Protein AF-A0A2P4XRC3-F1 (afdb_monomer)

Structure (mmCIF, N/CA/C/O backbone):
data_AF-A0A2P4XRC3-F1
#
_entry.id   AF-A0A2P4XRC3-F1
#
loop_
_atom_site.group_PDB
_atom_site.id
_atom_site.type_symbol
_atom_site.label_atom_id
_atom_site.label_alt_id
_atom_site.label_comp_id
_atom_site.label_asym_id
_atom_site.label_entity_id
_atom_site.label_seq_id
_atom_site.pdbx_PDB_ins_code
_atom_site.Cartn_x
_atom_site.Cartn_y
_atom_site.Cartn_z
_atom_site.occupancy
_atom_site.B_iso_or_equiv
_atom_site.auth_seq_id
_atom_site.auth_comp_id
_atom_site.auth_asym_id
_atom_site.auth_atom_id
_atom_site.pdbx_PDB_model_num
ATOM 1 N N . MET A 1 1 ? -5.127 -16.156 -15.296 1.00 71.12 1 MET A N 1
ATOM 2 C CA . MET A 1 1 ? -5.296 -15.800 -16.721 1.00 71.12 1 MET A CA 1
ATOM 3 C C . MET A 1 1 ? -5.839 -17.023 -17.436 1.00 71.12 1 MET A C 1
ATOM 5 O O . MET A 1 1 ? -5.228 -18.076 -17.316 1.00 71.12 1 MET A O 1
ATOM 9 N N . HIS A 1 2 ? -7.000 -16.914 -18.082 1.00 78.81 2 HIS A N 1
ATOM 10 C CA . HIS A 1 2 ? -7.654 -18.046 -18.752 1.00 78.81 2 HIS A CA 1
ATOM 11 C C . HIS A 1 2 ? -7.233 -18.181 -20.221 1.00 78.81 2 HIS A C 1
ATOM 13 O O . HIS A 1 2 ? -7.292 -19.273 -20.773 1.00 78.81 2 HIS A O 1
ATOM 19 N N . GLY A 1 3 ? -6.763 -17.094 -20.836 1.00 83.56 3 GLY A N 1
ATOM 20 C CA . GLY A 1 3 ? -6.233 -17.086 -22.196 1.00 83.56 3 GLY A CA 1
ATOM 21 C C . GLY A 1 3 ? -6.005 -15.665 -22.703 1.00 83.56 3 GLY A C 1
ATOM 22 O O . GLY A 1 3 ? -6.219 -14.695 -21.974 1.00 83.56 3 GLY A O 1
ATOM 23 N N . TYR A 1 4 ? -5.578 -15.543 -23.954 1.00 89.19 4 TYR A N 1
ATOM 24 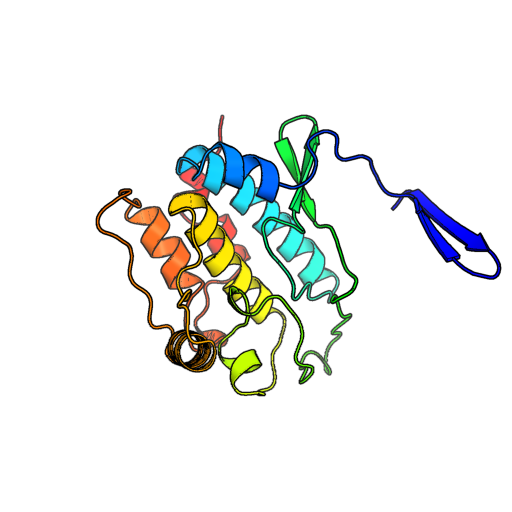C CA . TYR A 1 4 ? -5.557 -14.287 -24.698 1.00 89.19 4 TYR A CA 1
ATOM 25 C C . TYR A 1 4 ? -5.827 -14.564 -26.178 1.00 89.19 4 TYR A C 1
ATOM 27 O O . TYR A 1 4 ? -5.597 -15.675 -26.655 1.00 89.19 4 TYR A O 1
ATOM 35 N N . PHE A 1 5 ? -6.312 -13.560 -26.894 1.00 91.81 5 PHE A N 1
ATOM 36 C CA . PHE A 1 5 ? -6.431 -13.555 -28.350 1.00 91.81 5 PHE A CA 1
ATOM 37 C C . PHE A 1 5 ? -6.160 -12.139 -28.861 1.00 91.81 5 PHE A C 1
ATOM 39 O O . PHE A 1 5 ? -6.042 -11.209 -28.068 1.00 91.81 5 PHE A O 1
ATOM 46 N N . TYR A 1 6 ? -5.994 -11.962 -30.164 1.00 91.88 6 TYR A N 1
ATOM 47 C CA . TYR A 1 6 ? -5.696 -10.661 -30.752 1.00 91.88 6 TYR A CA 1
ATOM 48 C C . TYR A 1 6 ? -6.286 -10.569 -32.156 1.00 91.88 6 TYR A C 1
ATOM 50 O O . TYR A 1 6 ? -6.536 -11.592 -32.795 1.00 91.88 6 TYR A O 1
ATOM 58 N N . ASP A 1 7 ? -6.501 -9.345 -32.610 1.00 93.88 7 ASP A N 1
ATOM 59 C CA . ASP A 1 7 ? -6.721 -9.014 -34.014 1.00 93.88 7 ASP A CA 1
ATOM 60 C C . ASP A 1 7 ? -5.644 -8.019 -34.481 1.00 93.88 7 ASP A C 1
ATOM 62 O O . ASP A 1 7 ? -4.668 -7.770 -33.768 1.00 93.88 7 ASP A O 1
ATOM 66 N N . ASP A 1 8 ? -5.797 -7.462 -35.682 1.00 91.69 8 ASP A N 1
ATOM 67 C CA . ASP A 1 8 ? -4.818 -6.542 -36.273 1.00 91.69 8 ASP A CA 1
ATOM 68 C C . ASP A 1 8 ? -4.644 -5.229 -35.480 1.00 91.69 8 ASP A C 1
ATOM 70 O O . ASP A 1 8 ? -3.695 -4.483 -35.721 1.00 91.69 8 ASP A O 1
ATOM 74 N N . SER A 1 9 ? -5.559 -4.914 -34.557 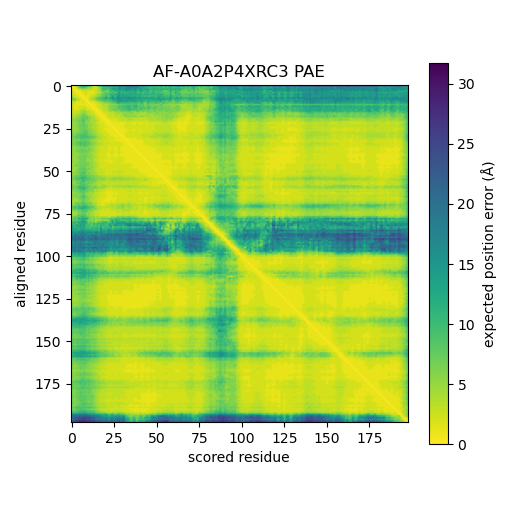1.00 90.75 9 SER A N 1
ATOM 75 C CA . SER A 1 9 ? -5.617 -3.635 -33.838 1.00 90.75 9 SER A CA 1
ATOM 76 C C . SER A 1 9 ? -5.581 -3.771 -32.314 1.00 90.75 9 SER A C 1
ATOM 78 O O . SER A 1 9 ? -5.264 -2.797 -31.630 1.00 90.75 9 SER A O 1
ATOM 80 N N . CYS A 1 10 ? -5.931 -4.929 -31.755 1.00 86.38 10 CYS A N 1
ATOM 81 C CA . CYS A 1 10 ? -6.159 -5.111 -30.325 1.00 86.38 10 CYS A CA 1
ATOM 82 C C . CYS A 1 10 ? -5.628 -6.452 -29.810 1.00 86.38 10 CYS A C 1
ATOM 84 O O . CYS A 1 10 ? -5.739 -7.491 -30.456 1.00 86.38 10 CYS A O 1
ATOM 86 N N . VAL A 1 11 ? -5.119 -6.436 -28.575 1.00 87.31 11 VAL A N 1
ATOM 87 C CA . VAL A 1 11 ? -4.832 -7.642 -27.788 1.00 87.31 11 VAL A CA 1
ATOM 88 C C . VAL A 1 11 ? -5.889 -7.764 -26.696 1.00 87.31 11 VAL A C 1
ATOM 90 O O . VAL A 1 11 ? -6.093 -6.842 -25.908 1.00 87.31 11 VAL A O 1
ATOM 93 N N . TYR A 1 12 ? -6.540 -8.919 -26.626 1.00 85.62 12 TYR A N 1
ATOM 94 C CA . TYR A 1 12 ? -7.601 -9.239 -25.681 1.00 85.62 12 TYR A CA 1
ATOM 95 C C . TYR A 1 12 ? -7.094 -10.243 -24.646 1.00 85.62 12 TYR A C 1
ATOM 97 O O . TYR A 1 12 ? -6.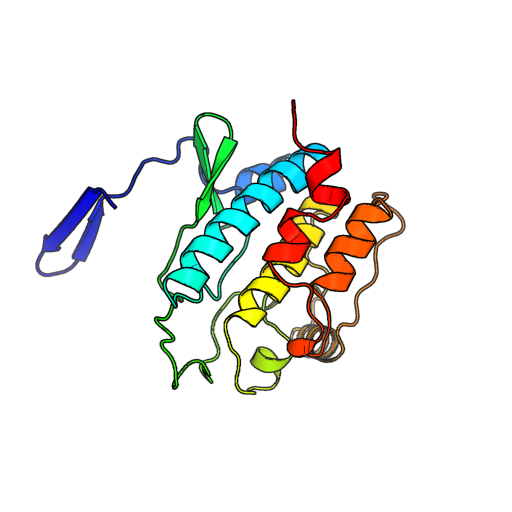704 -11.362 -24.980 1.00 85.62 12 TYR A O 1
ATOM 105 N N . LEU A 1 13 ? -7.125 -9.863 -23.370 1.00 83.19 13 LEU A N 1
ATOM 106 C CA . LEU A 1 13 ? -6.728 -10.724 -22.255 1.00 83.19 13 LEU A CA 1
ATOM 107 C C . LEU A 1 13 ? -7.978 -11.285 -21.567 1.00 83.19 13 LEU A C 1
ATOM 109 O O . LEU A 1 13 ? -8.806 -10.528 -21.063 1.00 83.19 13 LEU A O 1
ATOM 113 N N . VAL A 1 14 ? -8.110 -12.613 -21.510 1.00 85.44 14 VAL A N 1
ATOM 114 C CA . VAL A 1 14 ? -9.227 -13.285 -20.831 1.00 85.44 14 VAL A CA 1
ATOM 115 C C . VAL A 1 14 ? -8.826 -13.576 -19.387 1.00 85.44 14 VAL A C 1
ATOM 117 O O . VAL A 1 14 ? -7.996 -14.449 -19.100 1.00 85.44 14 VAL A O 1
ATOM 120 N N . LEU A 1 15 ? -9.416 -12.821 -18.465 1.00 84.62 15 LEU A N 1
ATOM 121 C CA . LEU A 1 15 ? -9.123 -12.862 -17.034 1.00 84.62 15 LEU A CA 1
ATOM 122 C C . LEU A 1 15 ? -10.327 -13.364 -16.233 1.00 84.62 15 LEU A C 1
ATOM 124 O O . LEU A 1 15 ? -11.444 -13.446 -16.737 1.00 84.62 15 LEU A O 1
ATOM 128 N N . GLU A 1 16 ? -10.075 -13.738 -14.983 1.00 84.19 16 GLU A N 1
ATOM 129 C CA . GLU A 1 16 ? -11.140 -14.095 -14.050 1.00 84.19 16 GLU A CA 1
ATOM 130 C C . GLU A 1 16 ? -11.986 -12.855 -13.729 1.00 84.19 16 GLU A C 1
ATOM 132 O O . GLU A 1 16 ? -11.452 -11.762 -13.532 1.00 84.19 16 GLU A O 1
ATOM 137 N N . TYR A 1 17 ? -13.306 -13.024 -13.657 1.00 85.62 17 TYR A N 1
ATOM 138 C CA . TYR A 1 17 ? -14.222 -11.931 -13.352 1.00 85.62 17 TYR A CA 1
ATOM 139 C C . TYR A 1 17 ? -14.224 -11.585 -11.854 1.00 85.62 17 TYR A C 1
ATOM 141 O O . TYR A 1 17 ? -14.418 -12.453 -11.002 1.00 85.62 17 TYR A O 1
ATOM 149 N N . ALA A 1 18 ? -14.058 -10.299 -11.537 1.00 91.00 18 ALA A N 1
ATOM 150 C CA . ALA A 1 18 ? -14.164 -9.749 -10.189 1.00 91.00 18 ALA A CA 1
ATOM 151 C C . ALA A 1 18 ? -15.483 -8.954 -10.048 1.00 91.00 18 ALA A C 1
ATOM 153 O O . ALA A 1 18 ? -15.554 -7.808 -10.500 1.00 91.00 18 ALA A O 1
ATOM 154 N N . PRO A 1 19 ? -16.547 -9.542 -9.463 1.00 89.12 19 PRO A N 1
ATOM 155 C CA . PRO A 1 19 ? -17.903 -8.990 -9.519 1.00 89.12 19 PRO A CA 1
ATOM 156 C C . PRO A 1 19 ? -18.091 -7.666 -8.779 1.00 89.12 19 PRO A C 1
ATOM 158 O O . PRO A 1 19 ? -19.018 -6.926 -9.098 1.00 89.12 19 PRO A O 1
ATOM 161 N N . TYR A 1 20 ? -17.241 -7.353 -7.800 1.00 90.31 20 TYR A N 1
ATOM 162 C CA . TYR A 1 20 ? -17.376 -6.132 -7.003 1.00 90.31 20 TYR A CA 1
ATOM 163 C C . TYR A 1 20 ? -16.496 -4.980 -7.507 1.00 90.31 20 TYR A C 1
ATOM 165 O O . TYR A 1 20 ? -16.522 -3.898 -6.926 1.00 90.31 20 TYR A O 1
ATOM 173 N N . GLY A 1 21 ? -15.769 -5.180 -8.613 1.00 92.06 21 GLY A N 1
ATOM 174 C CA . GLY A 1 21 ? -14.934 -4.149 -9.224 1.00 92.06 21 GLY A CA 1
ATOM 175 C C . GLY A 1 21 ? -13.738 -3.755 -8.357 1.00 92.06 21 GLY A C 1
ATOM 176 O O . GLY A 1 21 ? -13.202 -4.575 -7.618 1.00 92.06 21 GLY A O 1
ATOM 177 N N . GLU A 1 22 ? -13.298 -2.508 -8.486 1.00 93.25 22 GLU A N 1
ATOM 178 C CA . GLU A 1 22 ? -12.123 -1.965 -7.793 1.00 93.25 22 GLU A CA 1
ATOM 179 C C . GLU A 1 22 ? -12.392 -1.725 -6.302 1.00 93.25 22 GLU A C 1
ATOM 181 O O . GLU A 1 22 ? -13.420 -1.150 -5.929 1.00 93.25 22 GLU A O 1
ATOM 186 N N . LEU A 1 23 ? -11.416 -2.054 -5.453 1.00 95.25 23 LEU A N 1
ATOM 187 C CA . LEU A 1 23 ? -11.423 -1.719 -4.030 1.00 95.25 23 LEU A CA 1
ATOM 188 C C . LEU A 1 23 ? -11.544 -0.203 -3.827 1.00 95.25 23 LEU A C 1
ATOM 190 O O . LEU A 1 23 ? -12.203 0.228 -2.884 1.00 95.25 23 LEU A O 1
ATOM 194 N N . TYR A 1 24 ? -10.988 0.600 -4.741 1.00 93.12 24 TYR A N 1
ATOM 195 C CA . TYR A 1 24 ? -11.142 2.057 -4.759 1.00 93.12 24 TYR A CA 1
ATOM 196 C C . TYR A 1 24 ? -12.605 2.507 -4.657 1.00 93.12 24 TYR A C 1
ATOM 198 O O . TYR A 1 24 ? -12.937 3.380 -3.859 1.00 93.12 24 TYR A O 1
ATOM 206 N N . LYS A 1 25 ? -13.512 1.882 -5.418 1.00 93.06 25 LYS A N 1
ATOM 207 C CA . LYS A 1 25 ? -14.942 2.238 -5.411 1.00 93.06 25 LYS A CA 1
ATOM 208 C C . LYS A 1 25 ? -15.591 1.933 -4.064 1.00 93.06 25 LYS A C 1
ATOM 210 O O . LYS A 1 25 ? -16.458 2.679 -3.608 1.00 93.06 25 LYS A O 1
ATOM 215 N N . GLU A 1 26 ? -15.164 0.849 -3.423 1.00 94.69 26 GLU A N 1
ATOM 216 C CA . GLU A 1 26 ? -15.612 0.494 -2.079 1.00 94.69 26 GLU A CA 1
ATOM 217 C C . GLU A 1 26 ? -15.066 1.479 -1.037 1.00 94.69 26 GLU A C 1
ATOM 219 O O . GLU A 1 26 ? -15.839 2.005 -0.239 1.00 94.69 26 GLU A O 1
ATOM 224 N N . LEU A 1 27 ? -13.777 1.819 -1.106 1.00 95.75 27 LEU A N 1
ATOM 225 C CA . LEU A 1 27 ? -13.152 2.806 -0.227 1.00 95.75 27 LEU A CA 1
ATOM 226 C C . LEU A 1 27 ? -13.791 4.193 -0.376 1.00 95.75 27 LEU A C 1
ATOM 228 O O . LEU A 1 27 ? -14.122 4.827 0.620 1.00 95.75 27 LEU A O 1
ATOM 232 N N . ALA A 1 28 ? -14.053 4.650 -1.602 1.00 93.50 28 ALA A N 1
ATOM 233 C CA . ALA A 1 28 ? -14.690 5.939 -1.867 1.00 93.50 28 ALA A CA 1
ATOM 234 C C . ALA A 1 28 ? -16.110 6.040 -1.274 1.00 93.50 28 ALA A C 1
ATOM 236 O O . ALA A 1 28 ? -16.548 7.135 -0.882 1.00 93.50 28 ALA A O 1
ATOM 237 N N . ARG A 1 29 ? -16.823 4.906 -1.197 1.00 95.12 29 ARG A N 1
ATOM 238 C CA . ARG A 1 29 ? -18.144 4.799 -0.564 1.00 95.12 29 ARG A CA 1
ATOM 239 C C . ARG A 1 29 ? -18.041 4.816 0.958 1.00 95.12 29 ARG A C 1
ATOM 241 O O . ARG A 1 29 ? -18.719 5.625 1.584 1.00 95.12 29 ARG A O 1
ATOM 248 N N . GLU A 1 30 ? -17.189 3.971 1.535 1.00 95.19 30 GLU A N 1
ATOM 249 C CA . GLU A 1 30 ? -17.032 3.855 2.995 1.00 95.19 30 GLU A CA 1
ATOM 250 C C . GLU A 1 30 ? -16.213 5.007 3.607 1.00 95.19 30 GLU A C 1
ATOM 252 O O . GLU A 1 30 ? -16.201 5.193 4.823 1.00 95.19 30 GLU A O 1
ATOM 257 N N . LYS A 1 31 ? -15.529 5.801 2.770 1.00 95.12 31 LYS A N 1
ATOM 258 C CA . LYS A 1 31 ? -14.533 6.842 3.098 1.00 95.12 31 LYS A CA 1
ATOM 259 C C . LYS A 1 31 ? -13.254 6.309 3.722 1.00 95.12 31 LYS A C 1
ATOM 261 O O . LYS A 1 31 ? -12.185 6.821 3.428 1.00 95.12 31 LYS A O 1
ATOM 266 N N . ARG A 1 32 ? -13.370 5.303 4.577 1.00 95.75 32 ARG A N 1
ATOM 267 C CA . ARG A 1 32 ? -12.281 4.562 5.201 1.00 95.75 32 ARG A CA 1
ATOM 268 C C . ARG A 1 32 ? -12.810 3.223 5.689 1.00 95.75 32 ARG A C 1
ATOM 270 O O . ARG A 1 32 ? -14.006 3.063 5.926 1.00 95.75 32 ARG A O 1
ATOM 277 N N . PHE A 1 33 ? -11.912 2.291 5.938 1.00 96.12 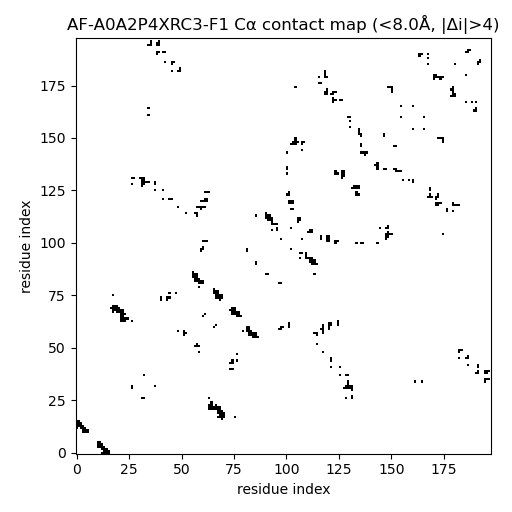33 PHE A N 1
ATOM 278 C CA . PHE A 1 33 ? -12.231 1.010 6.537 1.00 96.12 33 PHE A CA 1
ATOM 279 C C . PHE A 1 33 ? -11.925 0.991 8.033 1.00 96.12 33 PHE A C 1
ATOM 281 O O . PHE A 1 33 ? -11.120 1.761 8.561 1.00 96.12 33 PHE A O 1
ATOM 288 N N . THR A 1 34 ? -12.592 0.079 8.736 1.00 94.88 34 THR A N 1
ATOM 289 C CA . THR A 1 34 ? -12.180 -0.305 10.085 1.00 94.88 34 THR A CA 1
ATOM 290 C C . THR A 1 34 ? -10.891 -1.109 10.005 1.00 94.88 34 THR A C 1
ATOM 292 O O . THR A 1 34 ? -10.602 -1.731 8.981 1.00 94.88 34 THR A O 1
ATOM 295 N N . ASP A 1 35 ? -10.144 -1.179 11.105 1.00 93.88 35 ASP A N 1
ATOM 296 C CA . ASP A 1 35 ? -8.931 -1.986 11.136 1.00 93.88 35 ASP A CA 1
ATOM 297 C C . ASP A 1 35 ? -9.158 -3.453 10.752 1.00 93.88 35 ASP A C 1
ATOM 299 O O . ASP A 1 35 ? -8.290 -4.043 10.126 1.00 93.88 35 ASP A O 1
ATOM 303 N N . ALA A 1 36 ? -10.305 -4.046 11.101 1.00 93.38 36 ALA A N 1
ATOM 304 C CA . ALA A 1 36 ? -10.602 -5.434 10.748 1.00 93.38 36 ALA A CA 1
ATOM 305 C C . ALA A 1 36 ? -10.742 -5.629 9.233 1.00 93.38 36 ALA A C 1
ATOM 307 O O . ALA A 1 36 ? -10.156 -6.546 8.661 1.00 93.38 36 ALA A O 1
ATOM 308 N N . VAL A 1 37 ? -11.478 -4.734 8.570 1.00 94.75 37 VAL A N 1
ATOM 309 C CA . VAL A 1 37 ? -11.673 -4.790 7.116 1.00 94.75 37 VAL A CA 1
ATOM 310 C C . VAL A 1 37 ? -10.366 -4.469 6.387 1.00 94.75 37 VAL A C 1
ATOM 312 O O . VAL A 1 37 ? -9.974 -5.201 5.481 1.00 94.75 37 VAL A O 1
ATOM 315 N N . ALA A 1 38 ? -9.649 -3.426 6.818 1.00 96.56 38 ALA A N 1
ATOM 316 C CA . ALA A 1 38 ? -8.361 -3.060 6.236 1.00 96.56 38 ALA A CA 1
ATOM 317 C C . ALA A 1 38 ? -7.324 -4.183 6.400 1.00 96.56 38 ALA A C 1
ATOM 319 O O . ALA A 1 38 ? -6.693 -4.568 5.419 1.00 96.56 38 ALA A O 1
ATOM 320 N N . ALA A 1 39 ? -7.184 -4.761 7.598 1.00 96.56 39 ALA A N 1
ATOM 321 C CA . ALA A 1 39 ? -6.256 -5.864 7.848 1.00 96.56 39 ALA A CA 1
ATOM 322 C C . ALA A 1 39 ? -6.594 -7.100 7.005 1.00 96.56 39 ALA A C 1
ATOM 324 O O . ALA A 1 39 ? -5.686 -7.742 6.480 1.00 96.56 39 ALA A O 1
ATOM 325 N N . HIS A 1 40 ? -7.882 -7.405 6.813 1.00 94.88 40 HIS A N 1
ATOM 326 C CA . HIS A 1 40 ? -8.316 -8.502 5.950 1.00 94.88 40 HIS A CA 1
ATOM 327 C C . HIS A 1 40 ? -7.886 -8.306 4.487 1.00 94.88 40 HIS A C 1
ATOM 329 O O . HIS A 1 40 ? -7.376 -9.242 3.867 1.00 94.88 40 HIS A O 1
ATOM 335 N N . TYR A 1 41 ? -8.044 -7.102 3.929 1.00 96.56 41 TYR A N 1
ATOM 336 C CA . TYR A 1 41 ? -7.582 -6.808 2.569 1.00 96.56 41 TYR A CA 1
ATOM 337 C C . TYR A 1 41 ? -6.054 -6.786 2.473 1.00 96.56 41 TYR A C 1
ATOM 339 O O . TYR A 1 41 ? -5.485 -7.428 1.590 1.00 96.56 41 TYR A O 1
ATOM 347 N N . VAL A 1 42 ? -5.375 -6.116 3.408 1.00 97.88 42 VAL A N 1
ATOM 348 C CA . VAL A 1 42 ? -3.909 -6.012 3.419 1.00 97.88 42 VAL A CA 1
ATOM 349 C C . VAL A 1 42 ? -3.253 -7.384 3.563 1.00 97.88 42 VAL A C 1
ATOM 351 O O . VAL A 1 42 ? -2.271 -7.652 2.877 1.00 97.88 42 VAL A O 1
ATOM 354 N N . ALA A 1 43 ? -3.810 -8.292 4.369 1.00 96.94 43 ALA A N 1
ATOM 355 C CA . ALA A 1 43 ? -3.298 -9.656 4.493 1.00 96.94 43 ALA A CA 1
ATOM 356 C C . ALA A 1 43 ? -3.282 -10.402 3.149 1.00 96.94 43 ALA A C 1
ATOM 358 O O . ALA A 1 43 ? -2.313 -11.091 2.827 1.00 96.94 43 ALA A O 1
ATOM 359 N N . GLN A 1 44 ? -4.332 -10.234 2.342 1.00 96.75 44 GLN A N 1
ATOM 360 C CA . GLN A 1 44 ? -4.412 -10.842 1.015 1.00 96.75 44 GLN A CA 1
ATOM 361 C C . GLN A 1 44 ? -3.428 -10.196 0.032 1.00 96.75 44 GLN A C 1
ATOM 363 O O . GLN A 1 44 ? -2.795 -10.904 -0.751 1.00 96.75 44 GLN A O 1
ATOM 368 N N . VAL A 1 45 ? -3.243 -8.872 0.101 1.00 97.62 45 VAL A N 1
ATOM 369 C CA . VAL A 1 45 ? -2.236 -8.161 -0.707 1.00 97.62 45 VAL A CA 1
ATOM 370 C C . VAL A 1 45 ? -0.821 -8.620 -0.346 1.00 97.62 45 VAL A C 1
ATOM 372 O O . VAL A 1 45 ? -0.019 -8.863 -1.245 1.00 97.62 45 VAL A O 1
ATOM 375 N N . VAL A 1 46 ? -0.513 -8.802 0.944 1.00 97.56 46 VAL A N 1
ATOM 376 C CA . VAL A 1 46 ? 0.778 -9.340 1.406 1.00 97.56 46 VAL A CA 1
ATOM 377 C C . VAL A 1 46 ? 1.045 -10.712 0.792 1.00 97.56 46 VAL A C 1
ATOM 379 O O . VAL A 1 46 ? 2.139 -10.946 0.278 1.00 97.56 46 VAL A O 1
ATOM 382 N N . GLU A 1 47 ? 0.059 -11.611 0.802 1.00 96.19 47 GLU A N 1
ATOM 383 C CA . GLU A 1 47 ? 0.225 -12.947 0.224 1.00 96.19 47 GLU A CA 1
ATOM 384 C C . GLU A 1 47 ? 0.412 -12.899 -1.298 1.00 96.19 47 GLU A C 1
ATOM 386 O O . GLU A 1 47 ? 1.310 -13.549 -1.837 1.00 96.19 47 GLU A O 1
ATOM 391 N N . ALA A 1 48 ? -0.363 -12.063 -1.991 1.00 95.06 48 ALA A N 1
ATOM 392 C CA . ALA A 1 48 ? -0.224 -11.879 -3.430 1.00 95.06 48 ALA A CA 1
ATOM 393 C C . ALA A 1 48 ? 1.151 -11.297 -3.811 1.00 95.06 48 ALA A C 1
ATOM 395 O O . ALA A 1 48 ? 1.794 -11.784 -4.742 1.00 95.06 48 ALA A O 1
ATOM 396 N N . LEU A 1 49 ? 1.652 -10.311 -3.059 1.00 96.00 49 LEU A N 1
ATOM 397 C CA . LEU A 1 49 ? 2.985 -9.742 -3.270 1.00 96.00 49 LEU A CA 1
ATOM 398 C C . LEU A 1 49 ? 4.099 -10.754 -2.998 1.00 96.00 49 LEU A C 1
ATOM 400 O O . LEU A 1 49 ? 5.050 -10.825 -3.776 1.00 96.00 49 LEU A O 1
ATOM 404 N N . LYS A 1 50 ? 3.976 -11.586 -1.954 1.00 95.56 50 LYS A N 1
ATOM 405 C CA . LYS A 1 50 ? 4.934 -12.675 -1.696 1.00 95.56 50 LYS A CA 1
ATOM 406 C C . LYS A 1 50 ? 5.029 -13.614 -2.893 1.00 95.56 50 LYS A C 1
ATOM 408 O O . LYS A 1 50 ? 6.135 -13.964 -3.305 1.00 95.56 50 LYS A O 1
ATOM 413 N N . TYR A 1 51 ? 3.886 -13.989 -3.467 1.00 93.88 51 TYR A N 1
ATOM 414 C CA . TYR A 1 51 ? 3.845 -14.823 -4.663 1.00 93.88 51 TYR A CA 1
ATOM 415 C C . TYR A 1 51 ? 4.534 -14.142 -5.856 1.00 93.88 51 TYR A C 1
ATOM 417 O O . TYR A 1 51 ? 5.432 -14.737 -6.462 1.00 93.88 51 TYR A O 1
ATOM 425 N N . CYS A 1 52 ? 4.197 -12.881 -6.148 1.00 91.88 52 CYS A N 1
ATOM 426 C CA . CYS A 1 52 ? 4.835 -12.102 -7.214 1.00 91.88 52 CYS A CA 1
ATOM 427 C C . CYS A 1 52 ? 6.359 -12.041 -7.041 1.00 91.88 52 CYS A C 1
ATOM 429 O O . CYS A 1 52 ? 7.103 -12.397 -7.955 1.00 91.88 52 CYS A O 1
ATOM 431 N N . HIS A 1 53 ? 6.832 -11.670 -5.849 1.00 92.75 53 HIS A N 1
ATOM 432 C CA . HIS A 1 53 ? 8.260 -11.518 -5.559 1.00 92.75 53 HIS A CA 1
ATOM 433 C C . HIS A 1 53 ? 9.002 -12.854 -5.636 1.00 92.75 53 HIS A C 1
ATOM 435 O O . HIS A 1 53 ? 10.109 -12.898 -6.168 1.00 92.75 53 HIS A O 1
ATOM 441 N N . SER A 1 54 ? 8.380 -13.960 -5.207 1.00 92.12 54 SER A N 1
ATOM 442 C CA . SER A 1 54 ? 8.947 -15.310 -5.372 1.00 92.12 54 SER A CA 1
ATOM 443 C C . SER A 1 54 ? 9.105 -15.720 -6.842 1.00 92.12 54 SER A C 1
ATOM 445 O O . SER A 1 54 ? 10.002 -16.487 -7.184 1.00 92.12 54 SER A O 1
ATOM 447 N N . SER A 1 55 ? 8.281 -15.144 -7.720 1.00 88.44 55 SER A N 1
ATOM 448 C CA . SER A 1 55 ? 8.347 -15.312 -9.174 1.00 88.44 55 SER A CA 1
ATOM 449 C C . SER A 1 55 ? 9.218 -14.246 -9.858 1.00 88.44 55 SER A C 1
ATOM 451 O O . SER A 1 55 ? 9.211 -14.139 -11.082 1.00 88.44 55 SER A O 1
ATOM 453 N N . ASN A 1 56 ? 9.982 -13.457 -9.089 1.00 86.25 56 ASN A N 1
ATOM 454 C CA . ASN A 1 56 ? 10.784 -12.320 -9.557 1.00 86.25 56 ASN A CA 1
ATOM 455 C C . ASN A 1 56 ? 9.967 -11.232 -10.278 1.00 86.25 56 ASN A C 1
ATOM 457 O O . ASN A 1 56 ? 10.498 -10.534 -11.140 1.00 86.25 56 ASN A O 1
ATOM 461 N N . VAL A 1 57 ? 8.683 -11.081 -9.955 1.00 86.81 57 VAL A N 1
ATOM 462 C CA . VAL A 1 57 ? 7.816 -10.028 -10.495 1.00 86.81 57 VAL A CA 1
ATOM 463 C C . VAL A 1 57 ? 7.688 -8.914 -9.465 1.00 86.81 57 VAL A C 1
ATOM 465 O O . VAL A 1 57 ? 7.267 -9.171 -8.342 1.00 86.81 57 VAL A O 1
ATOM 468 N N . ILE A 1 58 ? 8.022 -7.682 -9.852 1.00 88.62 58 ILE A N 1
ATOM 469 C CA . ILE A 1 58 ? 7.760 -6.474 -9.053 1.00 88.62 58 ILE A CA 1
ATOM 470 C C . ILE A 1 58 ? 6.540 -5.776 -9.651 1.00 88.62 58 ILE A C 1
ATOM 472 O O . ILE A 1 58 ? 6.526 -5.543 -10.864 1.00 88.62 58 ILE A O 1
ATOM 476 N N . HIS A 1 59 ? 5.540 -5.444 -8.830 1.00 89.12 59 HIS A N 1
ATOM 477 C CA . HIS A 1 59 ? 4.272 -4.897 -9.320 1.00 89.12 59 HIS A CA 1
ATOM 478 C C . HIS A 1 59 ? 4.374 -3.416 -9.700 1.00 89.12 59 HIS A C 1
ATOM 480 O O . HIS A 1 59 ? 3.944 -3.035 -10.788 1.00 89.12 59 HIS A O 1
ATOM 486 N N . ARG A 1 60 ? 4.965 -2.591 -8.823 1.00 86.19 60 ARG A N 1
ATOM 487 C CA . ARG A 1 60 ? 5.236 -1.145 -8.982 1.00 86.19 60 ARG A CA 1
ATOM 488 C C . ARG A 1 60 ? 4.032 -0.197 -9.069 1.00 86.19 60 ARG A C 1
ATOM 490 O O . ARG A 1 60 ? 4.235 0.990 -9.296 1.00 86.19 60 ARG A O 1
ATOM 497 N N . ASP A 1 61 ? 2.807 -0.682 -8.896 1.00 87.06 61 ASP A N 1
ATOM 498 C CA . ASP A 1 61 ? 1.598 0.163 -8.931 1.00 87.06 61 ASP A CA 1
ATOM 499 C C . ASP A 1 61 ? 0.513 -0.423 -8.015 1.00 87.06 61 ASP A C 1
ATOM 501 O O . ASP A 1 61 ? -0.625 -0.649 -8.415 1.00 87.06 61 ASP A O 1
ATOM 505 N N . ILE A 1 62 ? 0.898 -0.766 -6.782 1.00 94.12 62 ILE A N 1
ATOM 506 C CA . ILE A 1 62 ? -0.047 -1.239 -5.765 1.00 94.12 62 ILE A CA 1
ATOM 507 C C . ILE A 1 62 ? -0.833 -0.042 -5.244 1.00 94.12 62 ILE A C 1
ATOM 509 O O . ILE A 1 62 ? -0.255 0.824 -4.599 1.00 94.12 62 ILE A O 1
ATOM 513 N N . LYS A 1 63 ? -2.138 -0.027 -5.514 1.00 92.50 63 LYS A N 1
ATOM 514 C CA . LYS A 1 63 ? -3.094 1.019 -5.126 1.00 92.50 63 LYS A CA 1
ATOM 515 C C . LYS A 1 63 ? -4.532 0.484 -5.212 1.00 92.50 63 LYS A C 1
ATOM 517 O O . LYS A 1 63 ? -4.737 -0.501 -5.927 1.00 92.50 63 LYS A O 1
ATOM 522 N N . PRO A 1 64 ? -5.529 1.079 -4.532 1.00 93.62 64 PRO A N 1
ATOM 523 C CA . PRO A 1 64 ? -6.907 0.587 -4.510 1.00 93.62 64 PRO A CA 1
ATOM 524 C C . PRO A 1 64 ? -7.542 0.363 -5.891 1.00 93.62 64 PRO A C 1
ATOM 526 O O . PRO A 1 64 ? -8.386 -0.520 -6.035 1.00 93.62 64 PRO A O 1
ATOM 529 N N . GLU A 1 65 ? -7.146 1.131 -6.903 1.00 92.25 65 GLU A N 1
ATOM 530 C CA . GLU A 1 65 ? -7.624 1.028 -8.287 1.00 92.25 65 GLU A CA 1
ATOM 531 C C . GLU A 1 65 ? -7.133 -0.252 -8.976 1.00 92.25 65 GLU A C 1
ATOM 533 O O . GLU A 1 65 ? -7.831 -0.819 -9.811 1.00 92.25 65 GLU A O 1
ATOM 538 N N . ASN A 1 66 ? -5.962 -0.754 -8.582 1.00 92.50 66 ASN A N 1
ATOM 539 C CA . ASN A 1 66 ? -5.373 -1.983 -9.122 1.00 92.50 66 ASN A CA 1
ATOM 540 C C . ASN A 1 66 ? -5.675 -3.212 -8.249 1.00 92.50 66 ASN A C 1
ATOM 542 O O . ASN A 1 66 ? -5.126 -4.294 -8.461 1.00 92.50 66 ASN A O 1
ATOM 546 N N . LEU A 1 67 ? -6.558 -3.068 -7.259 1.00 94.44 67 LEU A N 1
ATOM 547 C CA . LEU A 1 67 ? -7.047 -4.161 -6.426 1.00 94.44 67 LEU A CA 1
ATOM 548 C C . LEU A 1 67 ? -8.504 -4.431 -6.779 1.00 94.44 67 LEU A C 1
ATOM 550 O O . LEU A 1 67 ? -9.378 -3.620 -6.491 1.00 94.44 67 LEU A O 1
ATOM 554 N N . LEU A 1 68 ? -8.784 -5.583 -7.381 1.00 93.75 68 LEU A N 1
ATOM 555 C CA . LEU A 1 68 ? -10.146 -5.994 -7.700 1.00 93.75 68 LEU A CA 1
ATOM 556 C C . LEU A 1 68 ? -10.722 -6.898 -6.608 1.00 93.75 68 LEU A C 1
ATOM 558 O O . LEU A 1 68 ? -10.022 -7.730 -6.029 1.00 93.75 68 LEU A O 1
ATOM 562 N N . LEU A 1 69 ? -12.022 -6.770 -6.366 1.00 93.25 69 LEU A N 1
ATOM 563 C CA . LEU A 1 69 ? -12.767 -7.555 -5.394 1.00 93.25 69 LEU A CA 1
ATOM 564 C C . LEU A 1 69 ? -13.539 -8.692 -6.074 1.00 93.25 69 LEU A C 1
ATOM 566 O O . LEU A 1 69 ? -14.526 -8.502 -6.793 1.00 93.25 69 LEU A O 1
ATOM 570 N N . GLY A 1 70 ? -13.060 -9.905 -5.811 1.00 90.62 70 GLY A N 1
ATOM 571 C CA . GLY A 1 70 ? -13.688 -11.168 -6.172 1.00 90.62 70 GLY A CA 1
ATOM 572 C C . GLY A 1 70 ? -14.883 -11.530 -5.283 1.00 90.62 70 GLY A C 1
ATOM 573 O O . GLY A 1 70 ? -15.255 -10.806 -4.356 1.00 90.62 70 GLY A O 1
ATOM 574 N N . TYR A 1 71 ? -15.467 -12.705 -5.527 1.00 87.94 71 TYR A N 1
ATOM 575 C CA . TYR A 1 71 ? -16.430 -13.304 -4.598 1.00 87.94 71 TYR A CA 1
ATOM 576 C C . TYR A 1 71 ? -15.840 -13.417 -3.185 1.00 87.94 71 TYR A C 1
ATOM 578 O O . TYR A 1 71 ? -14.630 -13.522 -3.019 1.00 87.94 71 TYR A O 1
ATOM 586 N N . ASN A 1 72 ? -16.689 -13.371 -2.154 1.00 86.31 72 ASN A N 1
ATOM 587 C CA . ASN A 1 72 ? -16.266 -13.428 -0.746 1.00 86.31 72 ASN A CA 1
ATOM 588 C C . ASN A 1 72 ? -15.221 -12.368 -0.351 1.00 86.31 72 ASN A C 1
ATOM 590 O O . ASN A 1 72 ? -14.427 -12.607 0.552 1.00 86.31 72 ASN A O 1
ATOM 594 N N . LYS A 1 73 ? -15.213 -11.206 -1.024 1.00 85.38 73 LYS A N 1
ATOM 595 C CA . LYS A 1 73 ? -14.280 -10.100 -0.743 1.00 85.38 73 LYS A CA 1
ATOM 596 C C . LYS A 1 73 ? -12.804 -10.492 -0.904 1.00 85.38 73 LYS A C 1
ATOM 598 O O . LYS A 1 73 ? -11.924 -9.910 -0.271 1.00 85.38 73 LYS A O 1
ATOM 603 N N . THR A 1 74 ? -12.521 -11.452 -1.787 1.00 91.69 74 THR A N 1
ATOM 604 C CA . THR A 1 74 ? -11.143 -11.845 -2.091 1.00 91.69 74 THR A CA 1
ATOM 605 C C . THR A 1 74 ? -10.451 -10.787 -2.942 1.00 91.69 74 THR A C 1
ATOM 607 O O . THR A 1 74 ? -10.995 -10.403 -3.981 1.00 91.69 74 THR A O 1
ATOM 610 N N . ILE A 1 75 ? -9.247 -10.371 -2.567 1.00 93.94 75 ILE A N 1
ATOM 611 C CA . ILE A 1 75 ? -8.438 -9.442 -3.358 1.00 93.94 75 ILE A CA 1
ATOM 612 C C . ILE A 1 75 ? -7.821 -10.167 -4.554 1.00 93.94 75 ILE A C 1
ATOM 614 O O . ILE A 1 75 ? -7.272 -11.263 -4.432 1.00 93.94 75 ILE A O 1
ATOM 618 N N . LYS A 1 76 ? -7.872 -9.517 -5.714 1.00 90.56 76 LYS A N 1
ATOM 619 C CA . LYS A 1 76 ? -7.153 -9.904 -6.926 1.00 90.56 76 LYS A CA 1
ATOM 620 C C . LYS A 1 76 ? -6.303 -8.724 -7.377 1.00 90.56 76 LYS A C 1
ATOM 622 O O . LYS A 1 76 ? -6.847 -7.665 -7.681 1.00 90.56 76 LYS A O 1
ATOM 627 N N . LEU A 1 77 ? -4.983 -8.910 -7.415 1.00 90.00 77 LEU A N 1
ATOM 628 C CA . LEU A 1 77 ? -4.094 -7.924 -8.029 1.00 90.00 77 LEU A CA 1
ATOM 629 C C . LEU A 1 77 ? -4.411 -7.836 -9.524 1.00 90.00 77 LEU A C 1
ATOM 631 O O . LEU A 1 77 ? -4.515 -8.862 -10.204 1.00 90.00 77 LEU A O 1
ATOM 635 N N . ALA A 1 78 ? -4.576 -6.617 -10.009 1.00 84.88 78 ALA A N 1
ATOM 636 C CA . ALA A 1 78 ? -4.826 -6.295 -11.400 1.00 84.88 78 ALA A CA 1
ATOM 637 C C . ALA A 1 78 ? -3.777 -5.302 -11.911 1.00 84.88 78 ALA A C 1
ATOM 639 O O . ALA A 1 78 ? -3.004 -4.745 -11.144 1.00 84.88 78 ALA A O 1
ATOM 640 N N . ASP A 1 79 ? -3.771 -5.107 -13.226 1.00 77.94 79 ASP A N 1
ATOM 641 C CA . ASP A 1 79 ? -2.871 -4.198 -13.938 1.00 77.94 79 ASP A CA 1
ATOM 642 C C . ASP A 1 79 ? -1.370 -4.434 -13.683 1.00 77.94 79 ASP A C 1
ATOM 644 O O . ASP A 1 79 ? -0.660 -3.706 -12.990 1.00 77.94 79 ASP A O 1
ATOM 648 N N . PHE A 1 80 ? -0.863 -5.461 -14.364 1.00 76.75 80 PHE A N 1
ATOM 649 C CA . PHE A 1 80 ? 0.565 -5.739 -14.460 1.00 76.75 80 PHE A CA 1
ATOM 650 C C . PHE A 1 80 ? 1.239 -4.937 -15.592 1.00 76.75 80 PHE A C 1
ATOM 652 O O . PHE A 1 80 ? 2.366 -5.256 -15.971 1.00 76.75 80 PHE A O 1
ATOM 659 N N . GLY A 1 81 ? 0.595 -3.901 -16.150 1.00 69.06 81 GLY A N 1
ATOM 660 C CA . GLY A 1 81 ? 1.149 -3.086 -17.240 1.00 69.06 81 GLY A CA 1
ATOM 661 C C . GLY A 1 81 ? 2.432 -2.349 -16.848 1.00 69.06 81 GLY A C 1
ATOM 662 O O . GLY A 1 81 ? 3.328 -2.158 -17.670 1.00 69.06 81 GLY A O 1
ATOM 663 N N . TRP A 1 82 ? 2.568 -2.029 -15.560 1.00 67.94 82 TRP A N 1
ATOM 664 C CA . TRP A 1 82 ? 3.799 -1.507 -14.969 1.00 67.94 82 TRP A CA 1
ATOM 665 C C . TRP A 1 82 ? 4.644 -2.577 -14.295 1.00 67.94 82 TRP A C 1
ATOM 667 O O . TRP A 1 82 ? 5.690 -2.254 -13.746 1.00 67.94 82 TRP A O 1
ATOM 677 N N . SER A 1 83 ? 4.264 -3.848 -14.330 1.00 64.38 83 SER A N 1
ATOM 678 C CA . SER A 1 83 ? 5.077 -4.889 -13.712 1.00 64.38 83 SER A CA 1
ATOM 679 C C . SER A 1 83 ? 6.331 -5.190 -14.519 1.00 64.38 83 SER A C 1
ATOM 681 O O . SER A 1 83 ? 6.452 -4.887 -15.706 1.00 64.38 83 SER A O 1
ATOM 683 N N . VAL A 1 84 ? 7.317 -5.766 -13.845 1.00 69.50 84 VAL A N 1
ATOM 684 C CA . VAL A 1 84 ? 8.615 -6.068 -14.441 1.00 69.50 84 VAL A CA 1
ATOM 685 C C . VAL A 1 84 ? 9.169 -7.359 -13.870 1.00 69.50 84 VAL A C 1
ATOM 687 O O . VAL A 1 84 ? 9.197 -7.550 -12.655 1.00 69.50 84 VAL A O 1
ATOM 690 N N . LEU A 1 85 ? 9.657 -8.226 -14.759 1.00 65.88 85 LEU A N 1
ATOM 691 C CA . LEU A 1 85 ? 10.459 -9.379 -14.375 1.00 65.88 85 LEU A CA 1
ATOM 692 C C . LEU A 1 85 ? 11.856 -8.885 -13.979 1.00 65.88 85 LEU A C 1
ATOM 694 O O . LEU A 1 85 ? 12.560 -8.282 -14.789 1.00 65.88 85 LEU A O 1
ATOM 698 N N . ALA A 1 86 ? 12.255 -9.099 -12.735 1.00 63.03 86 ALA A N 1
ATOM 699 C CA . ALA A 1 86 ? 13.494 -8.608 -12.141 1.00 63.03 86 ALA A CA 1
ATOM 700 C C . ALA A 1 86 ? 14.346 -9.784 -11.624 1.00 63.03 86 ALA A C 1
ATOM 702 O O . ALA A 1 86 ? 14.554 -9.908 -10.417 1.00 63.03 86 ALA A O 1
ATOM 703 N N . PRO A 1 87 ? 14.808 -10.686 -12.515 1.00 63.06 87 PRO A N 1
ATOM 704 C CA . PRO A 1 87 ? 15.600 -11.834 -12.106 1.00 63.06 87 PRO A CA 1
ATOM 705 C C . PRO A 1 87 ? 16.981 -11.377 -11.629 1.00 63.06 87 PRO A C 1
ATOM 707 O O . PRO A 1 87 ? 17.556 -10.418 -12.152 1.00 63.06 87 PRO A O 1
ATOM 710 N N . MET A 1 88 ? 17.550 -12.097 -10.667 1.00 54.94 88 MET A N 1
ATOM 711 C CA . MET A 1 88 ? 18.943 -11.892 -10.267 1.00 54.94 88 MET A CA 1
ATOM 712 C C . MET A 1 88 ? 19.888 -12.159 -11.457 1.00 54.94 88 MET A C 1
ATOM 714 O O . MET A 1 88 ? 19.663 -13.125 -12.189 1.00 54.94 88 MET A O 1
ATOM 718 N N . PRO A 1 89 ? 20.940 -11.342 -11.676 1.00 54.59 89 PRO A N 1
ATOM 719 C CA . PRO A 1 89 ? 21.430 -10.239 -10.836 1.00 54.59 89 PRO A CA 1
ATOM 720 C C . PRO A 1 89 ? 20.850 -8.847 -11.180 1.00 54.59 89 PRO A C 1
ATOM 722 O O . PRO A 1 89 ? 21.296 -7.845 -10.628 1.00 54.59 89 PRO A O 1
ATOM 725 N N . TYR A 1 90 ? 19.882 -8.750 -12.095 1.00 60.66 90 TYR A N 1
ATOM 726 C CA . TYR A 1 90 ? 19.350 -7.490 -12.635 1.00 60.66 90 TYR A CA 1
ATOM 727 C C . TYR A 1 90 ? 18.058 -7.043 -11.932 1.00 60.66 90 TYR A C 1
ATOM 729 O O . TYR A 1 90 ? 17.069 -6.683 -12.576 1.00 60.66 90 TYR A O 1
ATOM 737 N N . ASN A 1 91 ? 18.058 -7.063 -10.598 1.00 63.75 91 ASN A N 1
ATOM 738 C CA . ASN A 1 91 ? 16.883 -6.736 -9.786 1.00 63.75 91 ASN A CA 1
ATOM 739 C C . ASN A 1 91 ? 16.664 -5.224 -9.558 1.00 63.75 91 ASN A C 1
ATOM 741 O O . ASN A 1 91 ? 15.656 -4.850 -8.962 1.00 63.75 91 ASN A O 1
ATOM 745 N N . PHE A 1 92 ? 17.568 -4.364 -10.046 1.00 57.19 92 PHE A N 1
ATOM 746 C CA . PHE A 1 92 ? 17.490 -2.905 -9.906 1.00 57.19 92 PHE A CA 1
ATOM 747 C C . PHE A 1 92 ? 16.926 -2.211 -11.152 1.00 57.19 92 PHE A C 1
ATOM 749 O O . PHE A 1 92 ? 17.305 -2.527 -12.284 1.00 57.19 92 PHE A O 1
ATOM 756 N N . ARG A 1 93 ? 16.060 -1.211 -10.953 1.00 61.62 93 ARG A N 1
ATOM 757 C CA . ARG A 1 93 ? 15.405 -0.438 -12.027 1.00 61.62 93 ARG A CA 1
ATOM 758 C C . ARG A 1 93 ? 15.559 1.072 -11.828 1.00 61.62 93 ARG A C 1
ATOM 760 O O . ARG A 1 93 ? 15.768 1.521 -10.712 1.00 61.62 93 ARG A O 1
ATOM 767 N N . LYS A 1 94 ? 15.467 1.841 -12.923 1.00 55.97 94 LYS A N 1
ATOM 768 C CA . LYS A 1 94 ? 15.564 3.322 -12.948 1.00 55.97 94 LYS A CA 1
ATOM 769 C C . LYS A 1 94 ? 14.367 4.016 -13.619 1.00 55.97 94 LYS A C 1
ATOM 771 O O . LYS A 1 94 ? 14.350 5.234 -13.736 1.00 55.97 94 LYS A O 1
ATOM 776 N N . THR A 1 95 ? 13.391 3.258 -14.123 1.00 59.25 95 THR A N 1
ATOM 777 C CA . THR A 1 95 ? 12.234 3.813 -14.844 1.00 59.25 95 THR A CA 1
ATOM 778 C C . THR A 1 95 ? 11.278 4.493 -13.866 1.00 59.25 95 THR A C 1
ATOM 780 O O . THR A 1 95 ? 10.875 3.859 -12.890 1.00 59.25 95 THR A O 1
ATOM 783 N N . PHE A 1 96 ? 10.906 5.742 -14.149 1.00 57.19 96 PHE A N 1
ATOM 784 C CA . PHE A 1 96 ? 9.908 6.508 -13.400 1.00 57.19 96 PHE A CA 1
ATOM 785 C C . PHE A 1 96 ? 8.498 6.133 -13.884 1.00 57.19 96 PHE A C 1
ATOM 787 O O . PHE A 1 96 ? 8.153 6.391 -15.036 1.00 57.19 96 PHE A O 1
ATOM 794 N N . CYS A 1 97 ? 7.712 5.466 -13.043 1.00 55.41 97 CYS A N 1
ATOM 795 C CA . CYS A 1 97 ? 6.351 5.013 -13.341 1.00 55.41 97 CYS A CA 1
ATOM 796 C C . CYS A 1 97 ? 5.573 4.757 -12.042 1.00 55.41 97 CYS A C 1
ATOM 798 O O . CYS A 1 97 ? 6.200 4.490 -11.020 1.00 55.41 97 CYS A O 1
ATOM 800 N N . GLY A 1 98 ? 4.240 4.790 -12.099 1.00 59.25 98 GLY A N 1
ATOM 801 C CA . GLY A 1 98 ? 3.350 4.603 -10.947 1.00 59.25 98 GLY A CA 1
ATOM 802 C C . GLY A 1 98 ? 2.527 5.852 -10.628 1.00 59.25 98 GLY A C 1
ATOM 803 O O . GLY A 1 98 ? 2.674 6.897 -11.268 1.00 59.25 98 GLY A O 1
ATOM 804 N N . THR A 1 99 ? 1.646 5.739 -9.639 1.00 72.44 99 THR A N 1
ATOM 805 C CA . THR A 1 99 ? 0.829 6.867 -9.161 1.00 72.44 99 THR A CA 1
ATOM 806 C C . THR A 1 99 ? 1.656 7.734 -8.204 1.00 72.44 99 THR A C 1
ATOM 808 O O . THR A 1 99 ? 2.250 7.168 -7.287 1.00 72.44 99 THR A O 1
ATOM 811 N N . PRO A 1 100 ? 1.729 9.072 -8.376 1.00 82.31 100 PRO A N 1
ATOM 812 C CA . PRO A 1 100 ? 2.637 9.937 -7.615 1.00 82.31 100 PRO A CA 1
ATOM 813 C C . PRO A 1 100 ? 2.622 9.732 -6.094 1.00 82.31 100 PRO A C 1
ATOM 815 O O . PRO A 1 100 ? 3.688 9.655 -5.490 1.00 82.31 100 PRO A O 1
ATOM 818 N N . ASP A 1 101 ? 1.440 9.574 -5.499 1.00 85.69 101 ASP A N 1
ATOM 819 C CA . ASP A 1 101 ? 1.245 9.363 -4.059 1.00 85.69 101 ASP A CA 1
ATOM 820 C C . ASP A 1 101 ? 1.821 8.042 -3.519 1.00 85.69 101 ASP A C 1
ATOM 822 O O . ASP A 1 101 ? 2.054 7.904 -2.318 1.00 85.69 101 ASP A O 1
ATOM 826 N N . TYR A 1 102 ? 2.051 7.072 -4.405 1.00 93.44 102 TYR A N 1
ATOM 827 C CA . TYR A 1 102 ? 2.506 5.717 -4.092 1.00 93.44 102 TYR A CA 1
ATOM 828 C C . TYR A 1 102 ? 3.994 5.497 -4.372 1.00 93.44 102 TYR A C 1
ATOM 830 O O . TYR A 1 102 ? 4.544 4.451 -4.021 1.00 93.44 102 TYR A O 1
ATOM 838 N N . LEU A 1 103 ? 4.666 6.473 -4.988 1.00 91.94 103 LEU A N 1
ATOM 839 C CA . LEU A 1 103 ? 6.084 6.369 -5.313 1.00 91.94 103 LEU A CA 1
ATOM 840 C C . LEU A 1 103 ? 6.934 6.298 -4.043 1.00 91.94 103 LEU A C 1
ATOM 842 O O . LEU A 1 103 ? 6.705 7.024 -3.076 1.00 91.94 103 LEU A O 1
ATOM 846 N N . SER A 1 104 ? 7.950 5.437 -4.064 1.00 94.19 104 SER A N 1
ATOM 847 C CA . SER A 1 104 ? 8.916 5.323 -2.976 1.00 94.19 104 SER A CA 1
ATOM 848 C C . SER A 1 104 ? 9.992 6.426 -3.034 1.00 94.19 104 SER A C 1
ATOM 850 O O . SER A 1 104 ? 10.235 6.993 -4.106 1.00 94.19 104 SER A O 1
ATOM 852 N N . PRO A 1 105 ? 10.693 6.719 -1.917 1.00 95.00 105 PRO A N 1
ATOM 853 C CA . PRO A 1 105 ? 11.761 7.725 -1.850 1.00 95.00 105 PRO A CA 1
ATOM 854 C C . PRO A 1 105 ? 12.843 7.547 -2.926 1.00 95.00 105 PRO A C 1
ATOM 856 O O . PRO A 1 105 ? 13.299 8.505 -3.549 1.00 95.00 105 PRO A O 1
ATOM 859 N N . GLU A 1 106 ? 13.254 6.307 -3.178 1.00 93.25 106 GLU A N 1
ATOM 860 C CA . GLU A 1 106 ? 14.247 5.978 -4.198 1.00 93.25 106 GLU A CA 1
ATOM 861 C C . GLU A 1 106 ? 13.723 6.189 -5.626 1.00 93.25 106 GLU A C 1
ATOM 863 O O . GLU A 1 106 ? 14.502 6.552 -6.501 1.00 93.25 106 GLU A O 1
ATOM 868 N N . MET A 1 107 ? 12.418 6.034 -5.872 1.00 89.19 107 MET A N 1
ATOM 869 C CA . MET A 1 107 ? 11.828 6.302 -7.186 1.00 89.19 107 MET A CA 1
ATOM 870 C C . MET A 1 107 ? 11.722 7.803 -7.459 1.00 89.19 107 MET A C 1
ATOM 872 O O . MET A 1 107 ? 12.088 8.243 -8.550 1.00 89.19 107 MET A O 1
ATOM 876 N N . VAL A 1 108 ? 11.284 8.601 -6.474 1.00 89.62 108 VAL A N 1
ATOM 877 C CA . VAL A 1 108 ? 11.168 10.066 -6.636 1.00 89.62 108 VAL A CA 1
ATOM 878 C C . VAL A 1 108 ? 12.527 10.750 -6.785 1.00 89.62 108 VAL A C 1
ATOM 880 O O . VAL A 1 108 ? 12.642 11.737 -7.504 1.00 89.62 108 VAL A O 1
ATOM 883 N N . THR A 1 109 ? 13.578 10.191 -6.181 1.00 88.06 109 THR A N 1
ATOM 884 C CA . THR A 1 109 ? 14.958 10.690 -6.317 1.00 88.06 109 THR A CA 1
ATOM 885 C C . THR A 1 109 ? 15.689 10.155 -7.557 1.00 88.06 109 THR A C 1
ATOM 887 O O . THR A 1 109 ? 16.845 10.506 -7.789 1.00 88.06 109 THR A O 1
ATOM 890 N N . GLY A 1 110 ? 15.044 9.307 -8.370 1.00 84.69 110 GLY A N 1
ATOM 891 C CA . GLY A 1 110 ? 15.650 8.695 -9.561 1.00 84.69 110 GLY A CA 1
ATOM 892 C C . GLY A 1 110 ? 16.728 7.645 -9.254 1.00 84.69 110 GLY A C 1
ATOM 893 O O . GLY A 1 110 ? 17.534 7.296 -10.123 1.00 84.69 110 GLY A O 1
ATOM 894 N N . GLY A 1 111 ? 16.767 7.152 -8.017 1.00 83.94 111 GLY A N 1
ATOM 895 C CA . GLY A 1 111 ? 17.663 6.096 -7.572 1.00 83.94 111 GLY A CA 1
ATOM 896 C C . GLY A 1 111 ? 17.265 4.709 -8.094 1.00 83.94 111 GLY A C 1
ATOM 897 O O . GLY A 1 111 ? 16.151 4.496 -8.580 1.00 83.94 111 GLY A O 1
ATOM 898 N N . PRO A 1 112 ? 18.183 3.730 -8.016 1.00 84.06 112 PRO A N 1
ATOM 899 C CA . PRO A 1 112 ? 17.849 2.345 -8.300 1.00 84.06 112 PRO A CA 1
ATOM 900 C C . PRO A 1 112 ? 16.893 1.791 -7.237 1.00 84.06 112 PRO A C 1
ATOM 902 O O . PRO A 1 112 ? 17.112 1.984 -6.042 1.00 84.06 112 PRO A O 1
ATOM 905 N N . TYR A 1 113 ? 15.878 1.048 -7.669 1.00 85.81 113 TYR A N 1
ATOM 906 C CA . TYR A 1 113 ? 14.908 0.403 -6.779 1.00 85.81 113 TYR A CA 1
ATOM 907 C C . TYR A 1 113 ? 14.731 -1.082 -7.105 1.00 85.81 113 TYR A C 1
ATOM 909 O O . TYR A 1 113 ? 14.989 -1.509 -8.233 1.00 85.81 113 TYR A O 1
ATOM 917 N N . ASP A 1 114 ? 14.284 -1.855 -6.116 1.00 89.81 114 ASP A N 1
ATOM 918 C CA . ASP A 1 114 ? 13.991 -3.288 -6.207 1.00 89.81 114 ASP A CA 1
ATOM 919 C C . ASP A 1 114 ? 12.552 -3.583 -5.726 1.00 89.81 114 ASP A C 1
ATOM 921 O O . ASP A 1 114 ? 11.709 -2.685 -5.652 1.00 89.81 114 ASP A O 1
ATOM 925 N N . TYR A 1 115 ? 12.257 -4.844 -5.394 1.00 92.38 115 TYR A N 1
ATOM 926 C CA . TYR A 1 115 ? 10.943 -5.284 -4.912 1.00 92.38 115 TYR A CA 1
ATOM 927 C C . TYR A 1 115 ? 10.454 -4.530 -3.663 1.00 92.38 115 TYR A C 1
ATOM 929 O O . TYR A 1 115 ? 9.253 -4.504 -3.394 1.00 92.38 115 TYR A O 1
ATOM 937 N N . ARG A 1 116 ? 11.350 -3.867 -2.915 1.00 95.44 116 ARG A N 1
ATOM 938 C CA . ARG A 1 116 ? 11.020 -3.077 -1.720 1.00 95.44 116 ARG A CA 1
ATOM 939 C C . ARG A 1 116 ? 10.178 -1.845 -2.007 1.00 95.44 116 ARG A C 1
ATOM 941 O O . ARG A 1 116 ? 9.597 -1.301 -1.066 1.00 95.44 116 ARG A O 1
ATOM 948 N N . THR A 1 117 ? 10.059 -1.426 -3.266 1.00 94.31 117 THR A N 1
ATOM 949 C CA . THR A 1 117 ? 9.094 -0.386 -3.647 1.00 94.31 117 THR A CA 1
ATOM 950 C C . THR A 1 117 ? 7.638 -0.836 -3.448 1.00 94.31 117 THR A C 1
ATOM 952 O O . THR A 1 117 ? 6.797 -0.052 -3.005 1.00 94.31 117 THR A O 1
ATOM 955 N N . ASP A 1 118 ? 7.341 -2.128 -3.637 1.00 95.75 118 ASP A N 1
ATOM 956 C CA . ASP A 1 118 ? 5.995 -2.662 -3.384 1.00 95.75 118 ASP A CA 1
ATOM 957 C C . ASP A 1 118 ? 5.675 -2.665 -1.881 1.00 95.75 118 ASP A C 1
ATOM 959 O O . ASP A 1 118 ? 4.525 -2.476 -1.494 1.00 95.75 118 ASP A O 1
ATOM 963 N N . LEU A 1 119 ? 6.689 -2.822 -1.018 1.00 98.19 119 LEU A N 1
ATOM 964 C CA . LEU A 1 119 ? 6.517 -2.738 0.436 1.00 98.19 119 LEU A CA 1
ATOM 965 C C . LEU A 1 119 ? 6.187 -1.309 0.885 1.00 98.19 119 LEU A C 1
ATOM 967 O O . LEU A 1 119 ? 5.335 -1.124 1.750 1.00 98.19 119 LEU A O 1
ATOM 971 N N . TRP A 1 120 ? 6.802 -0.300 0.262 1.00 98.12 120 TRP A N 1
ATOM 972 C CA . TRP A 1 120 ? 6.416 1.097 0.472 1.00 98.12 120 TRP A CA 1
ATOM 973 C C . TRP A 1 120 ? 4.970 1.345 0.029 1.00 98.12 120 TRP A C 1
ATOM 975 O O . TRP A 1 120 ? 4.165 1.853 0.807 1.00 98.12 120 TRP A O 1
ATOM 985 N N . SER A 1 121 ? 4.622 0.910 -1.186 1.00 97.25 121 SER A N 1
ATOM 986 C CA . SER A 1 121 ? 3.270 1.059 -1.742 1.00 97.25 121 SER A CA 1
ATOM 987 C C . SER A 1 121 ? 2.211 0.362 -0.876 1.00 97.25 121 SER A C 1
ATOM 989 O O . SER A 1 121 ? 1.122 0.892 -0.684 1.00 97.25 121 SER A O 1
ATOM 991 N N . LEU A 1 122 ? 2.542 -0.786 -0.272 1.00 98.38 122 LEU A N 1
ATOM 992 C CA . LEU A 1 122 ? 1.698 -1.467 0.714 1.00 98.38 122 LEU A CA 1
ATOM 993 C C . LEU A 1 122 ? 1.470 -0.617 1.977 1.00 98.38 122 LEU A C 1
ATOM 995 O O . LEU A 1 122 ? 0.368 -0.617 2.526 1.00 98.38 122 LEU A O 1
ATOM 999 N N . GLY A 1 123 ? 2.491 0.109 2.439 1.00 98.50 123 GLY A N 1
ATOM 1000 C CA . GLY A 1 123 ? 2.379 1.047 3.557 1.00 98.50 123 GLY A CA 1
ATOM 1001 C C . GLY A 1 123 ? 1.461 2.228 3.234 1.00 98.50 123 GLY A C 1
ATOM 1002 O O . GLY A 1 123 ? 0.575 2.542 4.029 1.00 98.50 123 GLY A O 1
ATOM 1003 N N . VAL A 1 124 ? 1.620 2.822 2.043 1.00 98.44 124 VAL A N 1
ATOM 1004 C CA . VAL A 1 124 ? 0.756 3.901 1.527 1.00 98.44 124 VAL A CA 1
ATOM 1005 C C . VAL A 1 124 ? -0.690 3.419 1.419 1.00 98.44 124 VAL A C 1
ATOM 1007 O O . VAL A 1 124 ? -1.582 4.054 1.979 1.00 98.44 124 VAL A O 1
ATOM 1010 N N . LEU A 1 125 ? -0.905 2.255 0.797 1.00 98.31 125 LEU A N 1
ATOM 1011 C CA . LEU A 1 125 ? -2.213 1.609 0.691 1.00 98.31 125 LEU A CA 1
ATOM 1012 C C . LEU A 1 125 ? -2.840 1.422 2.075 1.00 98.31 125 LEU A C 1
ATOM 1014 O O . LEU A 1 125 ? -3.974 1.824 2.296 1.00 98.31 125 LEU A O 1
ATOM 1018 N N . THR A 1 126 ? -2.107 0.831 3.023 1.00 98.44 126 THR A N 1
ATOM 1019 C CA . THR A 1 126 ? -2.629 0.547 4.370 1.00 98.44 126 THR A CA 1
ATOM 1020 C C . THR A 1 126 ? -3.043 1.825 5.096 1.00 98.44 126 THR A C 1
ATOM 1022 O O . THR A 1 126 ? -4.088 1.852 5.747 1.00 98.44 126 THR A O 1
ATOM 1025 N N . TYR A 1 127 ? -2.253 2.893 4.958 1.00 98.50 127 TYR A N 1
ATOM 1026 C CA . TYR A 1 127 ? -2.607 4.207 5.483 1.00 98.50 127 TYR A CA 1
ATOM 1027 C C . TYR A 1 127 ? -3.897 4.726 4.833 1.00 98.50 127 TYR A C 1
ATOM 1029 O O . TYR A 1 127 ? -4.827 5.095 5.551 1.00 98.50 127 TYR A O 1
ATOM 1037 N N . GLU A 1 128 ? -3.995 4.699 3.500 1.00 97.94 128 GLU A N 1
ATOM 1038 C CA . GLU A 1 128 ? -5.178 5.181 2.778 1.00 97.94 128 GLU A CA 1
ATOM 1039 C C . GLU A 1 128 ? -6.440 4.400 3.162 1.00 97.94 128 GLU A C 1
ATOM 1041 O O . GLU A 1 128 ? -7.480 5.001 3.417 1.00 97.94 128 GLU A O 1
ATOM 1046 N N . LEU A 1 129 ? -6.347 3.075 3.310 1.00 97.94 129 LEU A N 1
ATOM 1047 C CA . LEU A 1 129 ? -7.478 2.249 3.732 1.00 97.94 129 LEU A CA 1
ATOM 1048 C C . LEU A 1 129 ? -8.022 2.657 5.109 1.00 97.94 129 LEU A C 1
ATOM 1050 O O . LEU A 1 129 ? -9.224 2.553 5.338 1.00 97.94 129 LEU A O 1
ATOM 1054 N N . LEU A 1 130 ? -7.167 3.103 6.032 1.00 97.88 130 LEU A N 1
ATOM 1055 C CA . LEU A 1 130 ? -7.555 3.445 7.407 1.00 97.88 130 LEU A CA 1
ATOM 1056 C C . LEU A 1 130 ? -7.945 4.915 7.583 1.00 97.88 130 LEU A C 1
ATOM 1058 O O . LEU A 1 130 ? -8.804 5.233 8.412 1.00 97.88 130 LEU A O 1
ATOM 1062 N N . VAL A 1 131 ? -7.300 5.806 6.833 1.00 97.00 131 VAL A N 1
ATOM 1063 C CA . VAL A 1 131 ? -7.445 7.260 6.971 1.00 97.00 131 VAL A CA 1
ATOM 1064 C C . VAL A 1 131 ? -8.400 7.839 5.926 1.00 97.00 131 VAL A C 1
ATOM 1066 O O . VAL A 1 131 ? -9.118 8.790 6.229 1.00 97.00 131 VAL A O 1
ATOM 1069 N N . GLY A 1 132 ? -8.469 7.237 4.737 1.00 95.31 132 GLY A N 1
ATOM 1070 C CA . GLY A 1 132 ? -9.272 7.693 3.597 1.00 95.31 132 GLY A CA 1
ATOM 1071 C C . GLY A 1 132 ? -8.537 8.620 2.625 1.00 95.31 132 GLY A C 1
ATOM 1072 O O . GLY A 1 132 ? -9.125 9.071 1.645 1.00 95.31 132 GLY A O 1
ATOM 1073 N N . SER A 1 133 ? -7.267 8.922 2.893 1.00 93.69 133 SER A N 1
ATOM 1074 C CA . SER A 1 133 ? -6.377 9.705 2.031 1.00 93.69 133 SER A CA 1
ATOM 1075 C C . SER A 1 133 ? -4.947 9.186 2.152 1.00 93.69 133 SER A C 1
ATOM 1077 O O . SER A 1 133 ? -4.597 8.581 3.167 1.00 93.69 133 SER A O 1
ATOM 1079 N N . THR A 1 134 ? -4.105 9.440 1.154 1.00 95.94 134 THR A N 1
ATOM 1080 C CA . THR A 1 134 ? -2.695 9.027 1.168 1.00 95.94 134 THR A CA 1
ATOM 1081 C C . THR A 1 134 ? -1.880 9.858 2.183 1.00 95.94 134 THR A C 1
ATOM 1083 O O . THR A 1 134 ? -2.229 11.005 2.479 1.00 95.94 134 THR A O 1
ATOM 1086 N N . PRO A 1 135 ? -0.792 9.304 2.756 1.00 96.75 135 PRO A N 1
ATOM 1087 C CA . PRO A 1 135 ? -0.023 9.939 3.833 1.00 96.75 135 PRO A CA 1
ATOM 1088 C C . PRO A 1 135 ? 0.757 11.188 3.407 1.00 96.75 135 PRO A C 1
ATOM 1090 O O . PRO A 1 135 ? 1.048 12.040 4.245 1.00 96.75 135 PRO A O 1
ATOM 1093 N N . PHE A 1 136 ? 1.111 11.296 2.124 1.00 95.81 136 PHE A N 1
ATOM 1094 C CA . PHE A 1 136 ? 1.989 12.355 1.616 1.00 95.81 136 PHE A CA 1
ATOM 1095 C C . PHE A 1 136 ? 1.257 13.434 0.818 1.00 95.81 136 PHE A C 1
ATOM 1097 O O . PHE A 1 136 ? 1.889 14.423 0.441 1.00 95.81 136 PHE A O 1
ATOM 1104 N N . TYR A 1 137 ? -0.050 13.271 0.585 1.00 88.75 137 TYR A N 1
ATOM 1105 C CA . TYR A 1 137 ? -0.823 14.159 -0.276 1.00 88.75 137 TYR A CA 1
ATOM 1106 C C . TYR A 1 137 ? -0.689 15.628 0.133 1.00 88.75 137 TYR A C 1
ATOM 1108 O O . TYR A 1 137 ? -0.860 16.010 1.298 1.00 88.75 137 TYR A O 1
ATOM 1116 N N . CYS A 1 138 ? -0.429 16.468 -0.862 1.00 86.94 138 CYS A N 1
ATOM 1117 C CA . CYS A 1 138 ? -0.630 17.905 -0.794 1.00 86.94 138 CYS A CA 1
ATOM 1118 C C . CYS A 1 138 ? -0.842 18.470 -2.205 1.00 86.94 138 CYS A C 1
ATOM 1120 O O . CYS A 1 138 ? -0.525 17.827 -3.203 1.00 86.94 138 CYS A O 1
ATOM 1122 N N . GLU A 1 139 ? -1.377 19.690 -2.296 1.00 85.50 139 GLU A N 1
ATOM 1123 C CA . GLU A 1 139 ? -1.708 20.316 -3.587 1.00 85.50 139 GLU A CA 1
ATOM 1124 C C . GLU A 1 139 ? -0.474 20.564 -4.471 1.00 85.50 139 GLU A C 1
ATOM 1126 O O . GLU A 1 139 ? -0.563 20.548 -5.698 1.00 85.50 139 GLU A O 1
ATOM 1131 N N . ASN A 1 140 ? 0.693 20.791 -3.860 1.00 88.81 140 ASN A N 1
ATOM 1132 C CA . ASN A 1 140 ? 1.934 21.036 -4.582 1.00 88.81 140 ASN A CA 1
ATOM 1133 C C . ASN A 1 140 ? 2.719 19.730 -4.770 1.00 88.81 140 ASN A C 1
ATOM 1135 O O . ASN A 1 140 ? 3.294 19.200 -3.823 1.00 88.81 140 ASN A O 1
ATOM 1139 N N . GLN A 1 141 ? 2.825 19.264 -6.016 1.00 85.50 141 GLN A N 1
ATOM 1140 C CA . GLN A 1 141 ? 3.541 18.025 -6.344 1.00 85.50 141 GLN A CA 1
ATOM 1141 C C . GLN A 1 141 ? 5.012 18.009 -5.898 1.00 85.50 141 GLN A C 1
ATOM 1143 O O . GLN A 1 141 ? 5.494 16.968 -5.460 1.00 85.50 141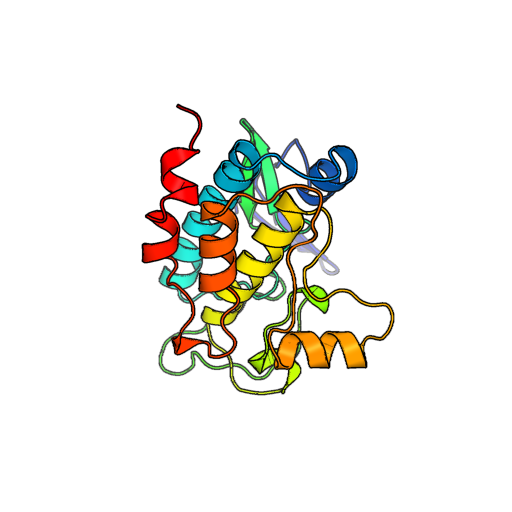 GLN A O 1
ATOM 1148 N N . MET A 1 142 ? 5.734 19.134 -5.972 1.00 88.25 142 MET A N 1
ATOM 1149 C CA . MET A 1 142 ? 7.130 19.178 -5.513 1.00 88.25 142 MET A CA 1
ATOM 1150 C C . M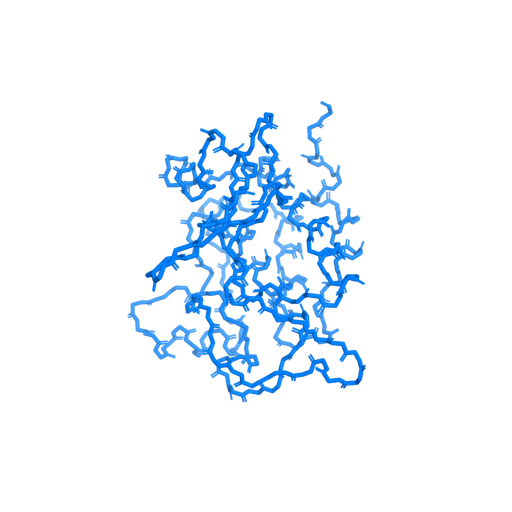ET A 1 142 ? 7.223 19.001 -3.997 1.00 88.25 142 MET A C 1
ATOM 1152 O O . MET A 1 142 ? 8.128 18.328 -3.509 1.00 88.25 142 MET A O 1
ATOM 1156 N N . GLU A 1 143 ? 6.278 19.574 -3.252 1.00 92.56 143 GLU A N 1
ATOM 1157 C CA . GLU A 1 143 ? 6.218 19.405 -1.801 1.00 92.56 143 GLU A CA 1
ATOM 1158 C C . GLU A 1 143 ? 5.824 17.971 -1.427 1.00 92.56 143 GLU A C 1
ATOM 1160 O O . GLU A 1 143 ? 6.408 17.396 -0.512 1.00 92.56 143 GLU A O 1
ATOM 1165 N N . MET A 1 144 ? 4.909 17.349 -2.175 1.00 91.62 144 MET A N 1
ATOM 1166 C CA . MET A 1 144 ? 4.565 15.935 -2.000 1.00 91.62 144 MET A CA 1
ATOM 1167 C C . MET A 1 144 ? 5.788 15.039 -2.222 1.00 91.62 144 MET A C 1
ATOM 1169 O O . MET A 1 144 ? 6.078 14.180 -1.394 1.00 91.62 144 MET A O 1
ATOM 1173 N N . TYR A 1 145 ? 6.560 15.266 -3.290 1.00 92.38 145 TYR A N 1
ATOM 1174 C CA . TYR A 1 145 ? 7.797 14.518 -3.534 1.00 92.38 145 TYR A CA 1
ATOM 1175 C C . TYR A 1 145 ? 8.837 14.729 -2.439 1.00 92.38 145 TYR A C 1
ATOM 1177 O O . TYR A 1 145 ? 9.484 13.768 -2.029 1.00 92.38 145 TYR A O 1
ATOM 1185 N N . LYS A 1 146 ? 8.958 15.948 -1.909 1.00 94.56 146 LYS A N 1
ATOM 1186 C CA . LYS A 1 146 ? 9.836 16.234 -0.773 1.00 94.56 146 LYS A CA 1
ATOM 1187 C C . LYS A 1 146 ? 9.393 15.492 0.491 1.00 94.56 146 LYS A C 1
ATOM 1189 O O . LYS A 1 146 ? 10.231 14.933 1.195 1.00 94.56 146 LYS A O 1
ATOM 1194 N N . ARG A 1 147 ? 8.087 15.433 0.764 1.00 95.81 147 ARG A N 1
ATOM 1195 C CA . ARG A 1 147 ? 7.531 14.644 1.875 1.00 95.81 147 ARG A CA 1
ATOM 1196 C C . ARG A 1 147 ? 7.802 13.156 1.702 1.00 95.81 147 ARG A C 1
ATOM 1198 O O . ARG A 1 147 ? 8.254 12.520 2.647 1.00 95.81 147 ARG A O 1
ATOM 1205 N N . ILE A 1 148 ? 7.613 12.620 0.496 1.00 96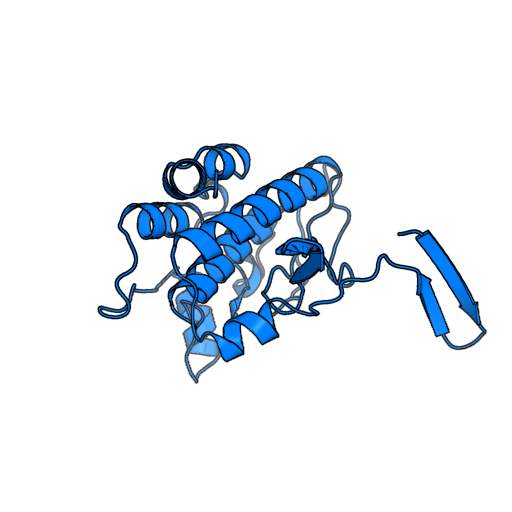.00 148 ILE A N 1
ATOM 1206 C CA . ILE A 1 148 ? 7.959 11.231 0.166 1.00 96.00 148 ILE A CA 1
ATOM 1207 C C . ILE A 1 148 ? 9.455 10.988 0.405 1.00 96.00 148 ILE A C 1
ATOM 1209 O O . ILE A 1 148 ? 9.814 10.063 1.127 1.00 96.00 148 ILE A O 1
ATOM 1213 N N . GLU A 1 149 ? 10.337 11.836 -0.132 1.00 94.75 149 GLU A N 1
ATOM 1214 C CA . GLU A 1 149 ? 11.794 11.713 0.015 1.00 94.75 149 GLU A CA 1
ATOM 1215 C C . GLU A 1 149 ? 12.243 11.682 1.487 1.00 94.75 149 GLU A C 1
ATOM 1217 O O . GLU A 1 149 ? 13.154 10.927 1.860 1.00 94.75 149 GLU A O 1
ATOM 1222 N N . LEU A 1 150 ? 11.604 12.502 2.323 1.00 95.50 150 LEU A N 1
ATOM 1223 C CA . LEU A 1 150 ? 11.878 12.611 3.754 1.00 95.50 150 LEU A CA 1
ATOM 1224 C C . LEU A 1 150 ? 11.107 11.588 4.602 1.00 95.50 150 LEU A C 1
ATOM 1226 O O . LEU A 1 150 ? 11.388 11.478 5.794 1.00 95.50 150 LEU A O 1
ATOM 1230 N N . ALA A 1 151 ? 10.187 10.825 3.999 1.00 96.12 151 ALA A N 1
ATOM 1231 C CA . ALA A 1 151 ? 9.180 10.025 4.696 1.00 96.12 151 ALA A CA 1
ATOM 1232 C C . ALA A 1 151 ? 8.422 10.842 5.766 1.00 96.12 151 ALA A C 1
ATOM 1234 O O . ALA A 1 151 ? 8.147 10.356 6.862 1.00 96.12 151 ALA A O 1
ATOM 1235 N N . ASP A 1 152 ? 8.100 12.094 5.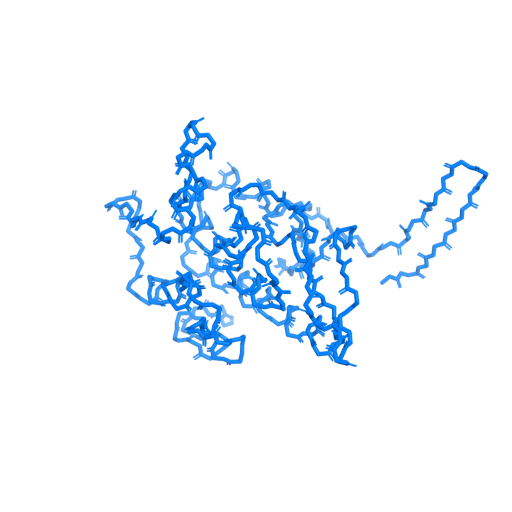438 1.00 96.12 152 ASP A N 1
ATOM 1236 C CA . ASP A 1 152 ? 7.412 13.043 6.310 1.00 96.12 152 ASP A CA 1
ATOM 1237 C C . ASP A 1 152 ? 5.893 12.906 6.160 1.00 96.12 152 ASP A C 1
ATOM 1239 O O . ASP A 1 152 ? 5.283 13.408 5.214 1.00 96.12 152 ASP A O 1
ATOM 1243 N N . TYR A 1 153 ? 5.289 12.179 7.097 1.00 96.25 153 TYR A N 1
ATOM 1244 C CA . TYR A 1 153 ? 3.847 12.022 7.228 1.00 96.25 153 TYR A CA 1
ATOM 1245 C C . TYR A 1 153 ? 3.457 11.967 8.703 1.00 96.25 153 TYR A C 1
ATOM 1247 O O . TYR A 1 153 ? 4.261 11.650 9.581 1.00 96.25 153 TYR A O 1
ATOM 1255 N N . GLN A 1 154 ? 2.189 12.253 8.982 1.00 95.69 154 GLN A N 1
ATOM 1256 C CA . GLN A 1 154 ? 1.634 12.179 10.328 1.00 95.69 154 GLN A CA 1
ATOM 1257 C C . GLN A 1 154 ? 0.311 11.422 10.307 1.00 95.69 154 GLN A C 1
ATOM 1259 O O . GLN A 1 154 ? -0.424 11.437 9.319 1.00 95.69 154 GLN A O 1
ATOM 1264 N N . PHE A 1 155 ? -0.007 10.755 11.412 1.00 96.00 155 PHE A N 1
ATOM 1265 C CA . PHE A 1 155 ? -1.343 10.206 11.614 1.00 96.00 155 PHE A CA 1
ATOM 1266 C C . PHE A 1 155 ? -2.261 11.328 12.102 1.00 96.00 155 PHE A C 1
ATOM 1268 O O . PHE A 1 155 ? -1.904 12.009 13.069 1.00 96.00 155 PHE A O 1
ATOM 1275 N N . PRO A 1 156 ? -3.429 11.540 11.475 1.00 93.06 156 PRO A N 1
ATOM 1276 C CA . PRO A 1 156 ? -4.347 12.568 11.932 1.00 93.06 156 PRO A CA 1
ATOM 1277 C C . PRO A 1 156 ? -4.899 12.214 13.324 1.00 93.06 156 PRO A C 1
ATOM 1279 O O . PRO A 1 156 ? -4.977 11.037 13.685 1.00 93.06 156 PRO A O 1
ATOM 1282 N N . PRO A 1 157 ? -5.333 13.212 14.115 1.00 89.88 157 PRO A N 1
ATOM 1283 C CA . PRO A 1 157 ? -5.964 12.963 15.413 1.00 89.88 157 PRO A CA 1
ATOM 1284 C C . PRO A 1 157 ? -7.318 12.246 15.276 1.00 89.88 157 PRO A C 1
ATOM 1286 O O . PRO A 1 157 ? -7.760 11.568 16.202 1.00 89.88 157 PRO A O 1
ATOM 1289 N N . ALA A 1 158 ? -7.972 12.389 14.120 1.00 89.38 158 ALA A N 1
ATOM 1290 C CA . ALA A 1 158 ? -9.185 11.680 13.753 1.00 89.38 158 ALA A CA 1
ATOM 1291 C C . ALA A 1 158 ? -9.147 11.335 12.249 1.00 89.38 158 ALA A C 1
ATOM 1293 O O . ALA A 1 158 ? -8.818 12.214 11.452 1.00 89.38 158 ALA A O 1
ATOM 1294 N N . PRO A 1 159 ? -9.510 10.104 11.846 1.00 88.81 159 PRO A N 1
ATOM 1295 C CA . PRO A 1 159 ? -9.938 8.990 12.694 1.00 88.81 159 PRO A CA 1
ATOM 1296 C C . PRO A 1 159 ? -8.799 8.403 13.541 1.00 88.81 159 PRO A C 1
ATOM 1298 O O . PRO A 1 159 ? -7.632 8.482 13.169 1.00 88.81 159 PRO A O 1
ATOM 1301 N N . LEU A 1 160 ? -9.144 7.788 14.678 1.00 91.06 160 LEU A N 1
ATOM 1302 C CA . LEU A 1 160 ? -8.153 7.117 15.515 1.00 91.06 160 LEU A CA 1
ATOM 1303 C C . LEU A 1 160 ? -7.626 5.874 14.789 1.00 91.06 160 LEU A C 1
ATOM 1305 O O . LEU A 1 160 ? -8.363 4.911 14.579 1.00 91.06 160 LEU A O 1
ATOM 1309 N N . VAL A 1 161 ? -6.345 5.901 14.437 1.00 94.75 161 VAL A N 1
ATOM 1310 C CA . VAL A 1 161 ? -5.606 4.741 13.933 1.00 94.75 161 VAL A CA 1
ATOM 1311 C C . VAL A 1 161 ? -5.027 3.990 15.131 1.00 94.75 161 VAL A C 1
ATOM 1313 O O . VAL A 1 161 ? -4.423 4.609 16.011 1.00 94.75 161 VAL A O 1
ATOM 1316 N N . SER A 1 162 ? -5.225 2.673 15.201 1.00 94.94 162 SER A N 1
ATOM 1317 C CA . SER A 1 162 ? -4.720 1.880 16.330 1.00 94.94 162 SER A CA 1
ATOM 1318 C C . SER A 1 162 ? -3.188 1.821 16.360 1.00 94.94 162 SER A C 1
ATOM 1320 O O . SER A 1 162 ? -2.544 1.895 15.317 1.00 94.94 162 SER A O 1
ATOM 1322 N N . GLU A 1 163 ? -2.592 1.661 17.544 1.00 95.94 163 GLU A N 1
ATOM 1323 C CA . GLU A 1 163 ? -1.126 1.616 17.683 1.00 95.94 163 GLU A CA 1
ATOM 1324 C C . GLU A 1 163 ? -0.493 0.462 16.893 1.00 95.94 163 GLU A C 1
ATOM 1326 O O . GLU A 1 163 ? 0.518 0.664 16.226 1.00 95.94 163 GLU A O 1
ATOM 1331 N N . ASP A 1 164 ? -1.141 -0.706 16.856 1.00 96.69 164 ASP A N 1
ATOM 1332 C CA . ASP A 1 164 ? -0.707 -1.831 16.018 1.00 96.69 164 ASP A CA 1
ATOM 1333 C C . ASP A 1 164 ? -0.694 -1.459 14.525 1.00 96.69 164 ASP A C 1
ATOM 1335 O O . ASP A 1 164 ? 0.222 -1.837 13.796 1.00 96.69 164 ASP A O 1
ATOM 1339 N N . ALA A 1 165 ? -1.691 -0.699 14.059 1.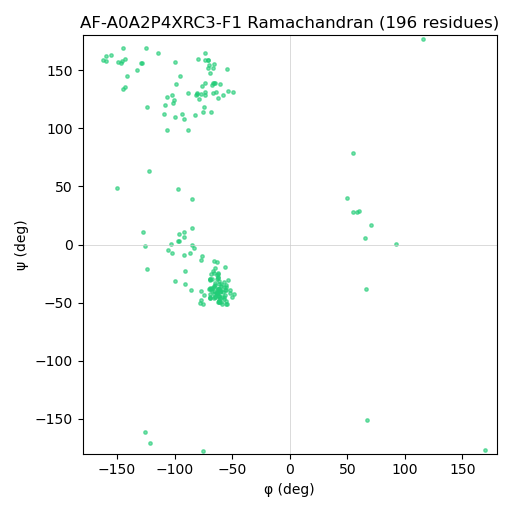00 97.31 165 ALA A N 1
ATOM 1340 C CA . ALA A 1 165 ? -1.759 -0.248 12.670 1.00 97.31 165 ALA A CA 1
ATOM 1341 C C . ALA A 1 165 ? -0.675 0.786 12.360 1.00 97.31 165 ALA A C 1
ATOM 1343 O O . ALA A 1 165 ? -0.016 0.705 11.324 1.00 97.31 165 ALA A O 1
ATOM 1344 N N . LYS A 1 166 ? -0.457 1.738 13.277 1.00 98.06 166 LYS A N 1
ATOM 1345 C CA . LYS A 1 166 ? 0.625 2.720 13.159 1.00 98.06 166 LYS A CA 1
ATOM 1346 C C . LYS A 1 166 ? 1.973 2.018 13.089 1.00 98.06 166 LYS A C 1
ATOM 1348 O O . LYS A 1 166 ? 2.767 2.358 12.224 1.00 98.06 166 LYS A O 1
ATOM 1353 N N . ASN A 1 167 ? 2.209 1.027 13.949 1.00 98.00 167 ASN A N 1
ATOM 1354 C CA . ASN A 1 167 ? 3.443 0.246 13.961 1.00 98.00 167 ASN A CA 1
ATOM 1355 C C . ASN A 1 167 ? 3.648 -0.545 12.659 1.00 98.00 167 ASN A C 1
ATOM 1357 O O . ASN A 1 167 ? 4.745 -0.541 12.104 1.00 98.00 167 ASN A O 1
ATOM 1361 N N . PHE A 1 168 ? 2.580 -1.141 12.119 1.00 98.50 168 PHE A N 1
ATOM 1362 C CA . PHE A 1 168 ? 2.624 -1.814 10.821 1.00 98.50 168 PHE A CA 1
ATOM 1363 C C . PHE A 1 168 ? 2.998 -0.846 9.685 1.00 98.50 168 PHE A C 1
ATOM 1365 O O . PHE A 1 168 ? 3.899 -1.125 8.893 1.00 98.50 168 PHE A O 1
ATOM 1372 N N . ILE A 1 169 ? 2.334 0.315 9.624 1.00 98.56 169 ILE A N 1
ATOM 1373 C CA . ILE A 1 169 ? 2.569 1.338 8.596 1.00 98.56 169 ILE A CA 1
ATOM 1374 C C . ILE A 1 169 ? 3.981 1.919 8.711 1.00 98.56 169 ILE A C 1
ATOM 1376 O O . ILE A 1 169 ? 4.671 2.026 7.699 1.00 98.56 169 ILE A O 1
ATOM 1380 N N . THR A 1 170 ? 4.446 2.259 9.917 1.00 98.06 170 THR A N 1
ATOM 1381 C CA . THR A 1 170 ? 5.790 2.828 10.119 1.00 98.06 170 THR A CA 1
ATOM 1382 C C . THR A 1 170 ? 6.895 1.840 9.764 1.00 98.06 170 THR A C 1
ATOM 1384 O O . THR A 1 170 ? 7.907 2.240 9.186 1.00 98.06 170 THR A O 1
ATOM 1387 N N . GLY A 1 171 ? 6.678 0.544 10.010 1.00 98.06 171 GLY A N 1
ATOM 1388 C CA . GLY A 1 171 ? 7.577 -0.514 9.555 1.00 98.06 171 GLY A CA 1
ATOM 1389 C C . GLY A 1 171 ? 7.711 -0.584 8.029 1.00 98.06 171 GLY A C 1
ATOM 1390 O O . GLY A 1 171 ? 8.795 -0.871 7.527 1.00 98.06 171 GLY A O 1
ATOM 1391 N N . LEU A 1 172 ? 6.648 -0.292 7.273 1.00 98.38 172 LEU A N 1
ATOM 1392 C CA . LEU A 1 172 ? 6.661 -0.307 5.801 1.00 98.38 172 LEU A CA 1
ATOM 1393 C C . LEU A 1 172 ? 7.143 1.017 5.188 1.00 98.38 172 LEU A C 1
ATOM 1395 O O . LEU A 1 172 ? 7.909 1.009 4.224 1.00 98.38 172 LEU A O 1
ATOM 1399 N N . LEU A 1 173 ? 6.750 2.154 5.768 1.00 98.19 173 LEU A N 1
ATOM 1400 C CA . LEU A 1 173 ? 7.099 3.507 5.313 1.00 98.19 173 LEU A CA 1
ATOM 1401 C C . LEU A 1 173 ? 8.455 3.984 5.855 1.00 98.19 173 LEU A C 1
ATOM 1403 O O . LEU A 1 173 ? 8.643 5.150 6.202 1.00 98.19 173 LEU A O 1
ATOM 1407 N N . SER A 1 174 ? 9.427 3.075 5.915 1.00 97.25 174 SER A N 1
ATOM 1408 C CA . SER A 1 174 ? 10.810 3.416 6.239 1.00 97.25 174 SER A CA 1
ATOM 1409 C C . SER A 1 174 ? 11.529 3.970 5.008 1.00 97.25 174 SER A C 1
ATOM 1411 O O . SER A 1 174 ? 11.516 3.366 3.928 1.00 97.25 174 SER A O 1
ATOM 1413 N N . ARG A 1 175 ? 12.190 5.126 5.179 1.00 95.38 175 ARG A N 1
ATOM 1414 C CA . ARG A 1 175 ? 12.887 5.846 4.099 1.00 95.38 175 ARG A CA 1
ATOM 1415 C C . ARG A 1 175 ? 13.917 4.966 3.392 1.00 95.38 175 ARG A C 1
ATOM 1417 O O . ARG A 1 175 ? 13.936 4.904 2.167 1.00 95.38 175 ARG A O 1
ATOM 1424 N N . ARG A 1 176 ? 14.773 4.277 4.155 1.00 95.12 176 ARG A N 1
ATOM 1425 C CA . ARG A 1 176 ? 15.760 3.343 3.595 1.00 95.12 176 ARG A CA 1
ATOM 1426 C C . ARG A 1 176 ? 15.069 2.022 3.239 1.00 95.12 176 ARG A C 1
ATOM 1428 O O . ARG A 1 176 ? 14.498 1.407 4.138 1.00 95.12 176 ARG A O 1
ATOM 1435 N N . PRO A 1 177 ? 15.176 1.527 1.990 1.00 95.56 177 PRO A N 1
ATOM 1436 C CA . PRO A 1 177 ? 14.551 0.264 1.597 1.00 95.56 177 PRO A CA 1
ATOM 1437 C C . PRO A 1 177 ? 14.958 -0.926 2.477 1.00 95.56 177 PRO A C 1
ATOM 1439 O O . PRO A 1 177 ? 14.129 -1.780 2.774 1.00 95.56 177 PRO A O 1
ATOM 1442 N N . SER A 1 178 ? 16.218 -0.976 2.923 1.00 95.69 178 SER A N 1
ATOM 1443 C CA . SER A 1 178 ? 16.747 -2.039 3.792 1.00 95.69 178 SER A CA 1
ATOM 1444 C C . SER A 1 178 ? 16.064 -2.136 5.153 1.00 95.69 178 SER A C 1
ATOM 1446 O O . SER A 1 178 ? 16.089 -3.205 5.753 1.00 95.69 178 SER A O 1
ATOM 1448 N N . ASP A 1 179 ? 15.490 -1.033 5.630 1.00 96.88 179 ASP A N 1
ATOM 1449 C CA . ASP A 1 179 ? 14.884 -0.940 6.958 1.00 96.88 179 ASP A CA 1
ATOM 1450 C C . ASP A 1 179 ? 13.387 -1.276 6.916 1.00 96.88 179 ASP A C 1
ATOM 1452 O O . ASP A 1 179 ? 12.758 -1.410 7.963 1.00 96.88 179 ASP A O 1
ATOM 1456 N N . ARG A 1 180 ? 12.808 -1.409 5.713 1.00 98.12 180 ARG A N 1
ATOM 1457 C CA . ARG A 1 180 ? 11.394 -1.745 5.547 1.00 98.12 180 ARG A CA 1
ATOM 1458 C C . ARG A 1 180 ? 11.141 -3.164 6.044 1.00 98.12 180 ARG A C 1
ATOM 1460 O O . ARG A 1 180 ? 11.829 -4.104 5.640 1.00 98.12 180 ARG A O 1
ATOM 1467 N N . MET A 1 181 ? 10.114 -3.306 6.876 1.00 98.19 181 MET A N 1
ATOM 1468 C CA . MET A 1 181 ? 9.582 -4.586 7.339 1.00 98.19 181 MET A CA 1
ATOM 1469 C C . MET A 1 181 ? 9.358 -5.515 6.147 1.00 98.19 181 MET A C 1
ATOM 1471 O O . MET A 1 181 ? 8.740 -5.108 5.172 1.00 98.19 181 MET A O 1
ATOM 1475 N N . SER A 1 182 ? 9.837 -6.757 6.218 1.00 98.06 182 SER A N 1
ATOM 1476 C CA . SER A 1 182 ? 9.679 -7.715 5.122 1.00 98.06 182 SER A CA 1
ATOM 1477 C C . SER A 1 182 ? 8.225 -8.184 4.978 1.00 98.06 182 SER A C 1
ATOM 1479 O O . SER A 1 182 ? 7.461 -8.164 5.940 1.00 98.06 182 SER A O 1
ATOM 1481 N N . LEU A 1 183 ? 7.835 -8.705 3.807 1.00 97.56 183 LEU A N 1
ATOM 1482 C CA . LEU A 1 183 ? 6.503 -9.308 3.638 1.00 97.56 183 LEU A CA 1
ATOM 1483 C C . LEU A 1 183 ? 6.286 -10.536 4.544 1.00 97.56 183 LEU A C 1
ATOM 1485 O O . LEU A 1 183 ? 5.155 -10.835 4.924 1.00 97.56 183 LEU A O 1
ATOM 1489 N N . ALA A 1 184 ? 7.360 -11.249 4.901 1.00 96.94 184 ALA A N 1
ATOM 1490 C CA . ALA A 1 184 ? 7.291 -12.387 5.815 1.00 96.94 184 ALA A CA 1
ATOM 1491 C C . ALA A 1 184 ? 6.974 -11.948 7.253 1.00 96.94 184 ALA A C 1
ATOM 1493 O O . ALA A 1 184 ? 6.223 -12.636 7.946 1.00 96.94 184 ALA A O 1
ATOM 1494 N N . ASP A 1 185 ? 7.516 -10.805 7.675 1.00 97.88 185 ASP A N 1
ATOM 1495 C CA . ASP A 1 185 ? 7.232 -10.206 8.981 1.00 97.88 185 ASP A CA 1
ATOM 1496 C C . ASP A 1 185 ? 5.867 -9.515 8.981 1.00 97.88 185 ASP A C 1
ATOM 1498 O O . ASP A 1 185 ? 5.092 -9.698 9.916 1.00 97.88 185 ASP A O 1
ATOM 1502 N N . ALA A 1 186 ? 5.511 -8.826 7.890 1.00 97.81 186 ALA A N 1
ATOM 1503 C CA . ALA A 1 186 ? 4.197 -8.215 7.707 1.00 97.81 186 ALA A CA 1
ATOM 1504 C C . ALA A 1 186 ? 3.067 -9.250 7.844 1.00 97.81 186 ALA A C 1
ATOM 1506 O O . ALA A 1 186 ? 2.093 -9.009 8.553 1.00 97.81 186 ALA A O 1
ATOM 1507 N N . ALA A 1 187 ? 3.225 -10.441 7.252 1.00 96.56 187 ALA A N 1
ATOM 1508 C CA . ALA A 1 187 ? 2.256 -11.536 7.369 1.00 96.56 187 ALA A CA 1
ATOM 1509 C C . ALA A 1 187 ? 2.062 -12.045 8.812 1.00 96.56 187 ALA A C 1
ATOM 1511 O O . ALA A 1 187 ? 1.025 -12.625 9.128 1.00 96.56 187 ALA A O 1
ATOM 1512 N N . LYS A 1 188 ? 3.058 -11.849 9.683 1.00 96.69 188 LYS A N 1
ATOM 1513 C CA . LYS A 1 188 ? 3.047 -12.271 11.094 1.00 96.69 188 LYS A CA 1
ATOM 1514 C C . LYS A 1 188 ? 2.795 -11.112 12.055 1.00 96.69 188 LYS A C 1
ATOM 1516 O O . LYS A 1 188 ? 2.796 -11.314 13.267 1.00 96.69 188 LYS A O 1
ATOM 1521 N N . HIS A 1 189 ? 2.614 -9.902 11.537 1.00 97.81 189 HIS A N 1
ATOM 1522 C CA . HIS A 1 189 ? 2.481 -8.721 12.367 1.00 97.81 189 HIS A CA 1
ATOM 1523 C C . HIS A 1 189 ? 1.189 -8.794 13.203 1.00 97.81 189 HIS A C 1
ATOM 1525 O O . HIS A 1 189 ? 0.148 -9.181 12.659 1.00 97.81 189 HIS A O 1
ATOM 1531 N N . PRO A 1 190 ? 1.199 -8.388 14.490 1.00 95.94 190 PRO A N 1
ATOM 1532 C CA . PRO A 1 190 ? 0.017 -8.447 15.355 1.00 95.94 190 PRO A CA 1
ATOM 1533 C C . PRO A 1 190 ? -1.225 -7.786 14.750 1.00 95.94 190 PRO A C 1
ATOM 1535 O O . PRO A 1 190 ? -2.317 -8.343 14.831 1.00 95.94 190 PRO A O 1
ATOM 1538 N N . TRP A 1 191 ? -1.050 -6.650 14.063 1.00 96.88 191 TRP A N 1
ATOM 1539 C CA . TRP A 1 191 ? -2.134 -5.959 13.353 1.00 96.88 191 TRP A CA 1
ATOM 1540 C C . TRP A 1 191 ? -2.869 -6.848 12.335 1.00 96.88 191 TRP A C 1
ATOM 1542 O O . TRP A 1 191 ? -4.092 -6.775 12.234 1.00 96.88 191 TRP A O 1
ATOM 1552 N N . ILE A 1 192 ? -2.133 -7.706 11.618 1.00 95.75 192 ILE A N 1
ATOM 1553 C CA . ILE A 1 192 ? -2.687 -8.658 10.650 1.00 95.75 192 ILE A CA 1
ATOM 1554 C C . ILE A 1 192 ? -3.293 -9.862 11.375 1.00 95.75 192 ILE A C 1
ATOM 1556 O O . ILE A 1 192 ? -4.438 -10.218 11.113 1.00 95.75 192 ILE A O 1
ATOM 1560 N N . LEU A 1 193 ? -2.556 -10.481 12.302 1.00 91.62 193 LEU A N 1
ATOM 1561 C CA . LEU A 1 193 ? -2.981 -11.730 12.948 1.00 91.62 193 LEU A CA 1
ATOM 1562 C C . LEU A 1 193 ? -4.203 -11.558 13.858 1.00 91.62 193 LEU A C 1
ATOM 1564 O O . LEU A 1 193 ? -5.098 -12.399 13.852 1.00 91.62 193 LEU A O 1
ATOM 1568 N N . ASN A 1 194 ? -4.269 -10.465 14.618 1.00 84.94 194 ASN A N 1
ATOM 1569 C CA . ASN A 1 194 ? -5.324 -10.249 15.612 1.00 84.94 194 ASN A CA 1
ATOM 1570 C C . ASN A 1 194 ? -6.669 -9.846 14.992 1.00 84.94 194 ASN A C 1
ATOM 1572 O O . ASN A 1 194 ? -7.668 -9.758 15.706 1.00 84.94 194 ASN A O 1
ATOM 1576 N N . ARG A 1 195 ? -6.699 -9.545 13.688 1.00 72.25 195 ARG A N 1
ATOM 1577 C CA . ARG A 1 195 ? -7.854 -8.931 13.019 1.00 72.25 195 ARG A CA 1
ATOM 1578 C C . ARG A 1 195 ? -8.342 -9.673 11.781 1.00 72.25 195 ARG A C 1
ATOM 1580 O O . ARG A 1 195 ? -9.213 -9.171 11.076 1.00 72.25 195 ARG A O 1
ATOM 1587 N N . GLN A 1 196 ? -7.838 -10.884 11.557 1.00 60.28 196 GLN A N 1
ATOM 1588 C CA . GLN A 1 196 ? -8.439 -11.820 10.611 1.00 60.28 196 GLN A CA 1
ATOM 1589 C C . GLN A 1 196 ? -9.859 -12.165 11.098 1.00 60.28 196 GLN A C 1
ATOM 1591 O O . GLN A 1 196 ? -10.011 -12.565 12.259 1.00 60.28 196 GLN A O 1
ATOM 1596 N N . PRO A 1 197 ? -10.908 -12.005 10.271 1.00 52.97 197 PRO A N 1
ATOM 1597 C CA . PRO A 1 197 ? -12.215 -12.556 10.606 1.00 52.97 197 PRO A CA 1
ATOM 1598 C C . PRO A 1 197 ? -12.068 -14.074 10.792 1.00 52.97 197 PRO A C 1
ATOM 1600 O O . PRO A 1 197 ? -11.455 -14.738 9.956 1.00 52.97 197 PRO A O 1
ATOM 1603 N N . LYS A 1 198 ? -12.559 -14.588 11.926 1.00 43.00 198 LYS A N 1
ATOM 1604 C CA . LYS A 1 198 ? -12.654 -16.033 12.181 1.00 43.00 198 LYS A CA 1
ATOM 1605 C C . LYS A 1 198 ? -13.598 -16.703 11.193 1.00 43.00 198 LYS A C 1
ATOM 1607 O O . LYS A 1 198 ? -14.626 -16.070 10.862 1.00 43.00 198 LYS A O 1
#

Foldseek 3Di:
DPDWDDDPPDIGDDDDDQPQAFQVVVCVVVLADDLLLLLQQLLLVLVVLVVCVVQQKAQLADARNQWGQHPPRHTDGHDSVVIDRQDPPRQWDQDQDYDLLLAALCNLVSHIDGSLSVLSSSLQRSLCNHNSHGFQDDPDSVSSSVCRNVVPGDDDPPPDDDPLSVVLSCLSSDNDSVSRDHSVVSSVRCSNVVNHDD

Solvent-accessible surface area (backbone atoms only — not comparable to full-atom values): 11007 Å² total; per-residue (Å²): 120,81,50,69,54,69,64,101,85,48,80,46,76,41,61,81,84,42,86,68,39,35,43,36,63,54,40,69,71,61,44,36,41,54,68,45,60,37,25,47,53,49,52,46,50,42,52,54,48,51,53,34,50,77,69,27,33,36,52,58,52,62,42,46,74,30,28,29,22,29,75,95,74,37,75,37,86,46,75,64,85,68,37,43,83,34,52,86,92,60,41,64,44,66,82,85,74,62,56,80,84,43,51,33,34,40,54,74,71,61,37,70,40,48,66,55,43,46,42,28,10,49,18,36,40,53,44,21,36,54,65,47,49,58,61,39,72,56,95,49,64,70,59,22,48,50,22,37,53,68,48,52,62,74,82,59,88,70,65,81,74,53,70,53,52,51,53,54,31,54,33,19,52,35,65,53,63,89,66,27,54,46,64,74,53,53,69,66,31,65,46,36,63,79,25,52,83,128

Radius of gyration: 16.77 Å; Cα contacts (8 Å, |Δi|>4): 314; chains: 1; bounding box: 40×39×54 Å

Nearest PDB structures (foldseek):
  3d5w-assembly1_A  TM=9.507E-01  e=6.326E-17  Danio rerio
  8fp1-assembly1_A  TM=9.437E-01  e=2.086E-16  Homo sapiens
  4nw6-assembly1_A  TM=9.488E-01  e=7.667E-16  Homo sapiens
  4q9z-assembly1_B  TM=9.441E-01  e=5.537E-16  Homo sapiens
  5vt1-assembly1_A  TM=9.241E-01  e=9.294E-15  Homo sapiens

InterPro domains:
  IPR000719 Protein kinase domain [PF00069] (2-192)
  IPR000719 Protein kinase domain [PS50011] (1-192)
  IPR000719 Protein kinase domain [SM00220] (1-192)
  IPR008271 Serine/threonine-protein kinase, active site [PS00108] (57-69)
  IPR011009 Protein kinase-like domain superfamily [SSF56112] (1-195)
  IPR030616 Aurora kinase-like [PTHR24350] (2-196)

Mean predicted aligned error: 5.68 Å

Organism: NCBI:txid4796

pLDDT: mean 89.07, std 11.43, range [43.0, 98.56]

Secondary structure (DSSP, 8-state):
--EEEE-SS-EEEE----TT-BHHHHHHHHSS--HHHHHHHHHHHHHHHHHHHHTTEE----SGGGEEE-GGG-EEE--GGG-EE--TT---B----S-GGG--HHHHTT--B-THHHHHHHHHHHHHHHHSS-TT--S-HHHHHHHHHHT-----SSS---HHHHHHHHHHS-SSGGGSPPHHHHTT-HHHHTTS--

Sequence (198 aa):
MHGYFYDDSCVYLVLEYAPYGELYKELAREKRFTDAVAAHYVAQVVEALKYCHSSNVIHRDIKPENLLLGYNKTIKLADFGWSVLAPMPYNFRKTFCGTPDYLSPEMVTGGPYDYRTDLWSLGVLTYELLVGSTPFYCENQMEMYKRIELADYQFPPAPLVSEDAKNFITGLLSRRPSDRMSLADAAKHPWILNRQPK